Protein AF-A0A1V5RFF9-F1 (afdb_monomer_lite)

Structure (mmCIF, N/CA/C/O backbone):
data_AF-A0A1V5RFF9-F1
#
_entry.id   AF-A0A1V5RFF9-F1
#
loop_
_atom_site.group_PDB
_atom_site.id
_atom_site.type_symbol
_atom_site.label_atom_id
_atom_site.label_alt_id
_atom_site.label_comp_id
_atom_site.label_asym_id
_atom_site.label_entity_id
_atom_site.label_seq_id
_atom_site.pdbx_PDB_ins_code
_atom_site.Cartn_x
_atom_site.Cartn_y
_atom_site.Cartn_z
_atom_site.occupancy
_atom_site.B_iso_or_equiv
_atom_site.auth_seq_id
_atom_site.auth_comp_id
_atom_site.auth_asym_id
_atom_site.auth_atom_id
_atom_site.pdbx_PDB_model_num
ATOM 1 N N . MET A 1 1 ? -23.493 -2.363 14.558 1.00 45.66 1 MET A N 1
ATOM 2 C CA . MET A 1 1 ? -23.494 -1.284 13.547 1.00 45.66 1 MET A CA 1
ATOM 3 C C . MET A 1 1 ? -24.123 -1.864 12.299 1.00 45.66 1 MET A C 1
ATOM 5 O O . MET A 1 1 ? -23.677 -2.923 11.889 1.00 45.66 1 MET A O 1
ATOM 9 N N . THR A 1 2 ? -25.201 -1.272 11.787 1.00 53.03 2 THR A N 1
ATOM 10 C CA . THR A 1 2 ? -25.930 -1.794 10.614 1.00 53.03 2 THR A CA 1
ATOM 11 C C . THR A 1 2 ? -25.473 -1.183 9.292 1.00 53.03 2 THR A C 1
ATOM 13 O O . THR A 1 2 ? -25.778 -1.752 8.255 1.00 53.03 2 THR A O 1
ATOM 16 N N . ASP A 1 3 ? -24.698 -0.094 9.320 1.00 73.00 3 ASP A N 1
ATOM 17 C CA . ASP A 1 3 ? -24.222 0.585 8.114 1.00 73.00 3 ASP A CA 1
ATOM 18 C C . ASP A 1 3 ? -22.691 0.685 8.110 1.00 73.00 3 ASP A C 1
ATOM 20 O O . ASP A 1 3 ? -22.076 1.064 9.110 1.00 73.00 3 ASP A O 1
ATOM 24 N N . LEU A 1 4 ? -22.083 0.303 6.983 1.00 81.69 4 LEU A N 1
ATOM 25 C CA . LEU A 1 4 ? -20.649 0.439 6.720 1.00 81.69 4 LEU A CA 1
ATOM 26 C C . LEU A 1 4 ? -20.295 1.917 6.484 1.00 81.69 4 LEU A C 1
ATOM 28 O O . LEU A 1 4 ? -21.095 2.619 5.857 1.00 81.69 4 LEU A O 1
ATOM 32 N N . PRO A 1 5 ? -19.116 2.389 6.932 1.00 89.06 5 PRO A N 1
ATOM 33 C CA . PRO A 1 5 ? -18.715 3.772 6.717 1.00 89.06 5 PRO A CA 1
ATOM 34 C C . PRO A 1 5 ? -18.520 4.040 5.223 1.00 89.06 5 PRO A C 1
ATOM 36 O O . PRO A 1 5 ? -17.866 3.270 4.517 1.00 89.06 5 PRO A O 1
ATOM 39 N N . LYS A 1 6 ? -19.102 5.137 4.743 1.00 87.38 6 LYS A N 1
ATOM 40 C CA . LYS A 1 6 ? -19.086 5.566 3.336 1.00 87.38 6 LYS A CA 1
ATOM 41 C C . LYS A 1 6 ? -18.137 6.729 3.097 1.00 87.38 6 LYS A C 1
ATOM 43 O O . LYS A 1 6 ? -17.741 6.965 1.960 1.00 87.38 6 LYS A O 1
ATOM 48 N N . THR A 1 7 ? -17.773 7.445 4.156 1.00 91.81 7 THR A N 1
ATOM 49 C CA . THR A 1 7 ? -16.873 8.600 4.111 1.00 91.81 7 THR A CA 1
ATOM 50 C C . THR A 1 7 ? -15.684 8.398 5.047 1.00 91.81 7 THR A C 1
ATOM 52 O O . THR A 1 7 ? -15.750 7.618 6.001 1.00 91.81 7 THR A O 1
ATOM 55 N N . TRP A 1 8 ? -14.574 9.094 4.787 1.00 94.00 8 TRP A N 1
ATOM 56 C CA . TRP A 1 8 ? -13.401 9.031 5.661 1.00 94.00 8 TRP A CA 1
ATOM 57 C C . TRP A 1 8 ? -13.709 9.438 7.115 1.00 94.00 8 TRP A C 1
ATOM 59 O O . TRP A 1 8 ? -13.317 8.695 8.017 1.00 94.00 8 TRP A O 1
ATOM 69 N N . PRO A 1 9 ? -14.478 10.516 7.387 1.00 95.12 9 PRO A N 1
ATOM 70 C CA . PRO A 1 9 ? -14.886 10.848 8.752 1.00 95.12 9 PRO A CA 1
ATOM 71 C C . PRO A 1 9 ? -15.695 9.742 9.438 1.00 95.12 9 PRO A C 1
ATOM 73 O O . PRO A 1 9 ? -15.417 9.421 10.590 1.00 95.12 9 PRO A O 1
ATOM 76 N N . GLU A 1 10 ? -16.645 9.112 8.736 1.00 94.00 10 GLU A N 1
ATOM 77 C CA . GLU A 1 10 ? -17.414 7.983 9.283 1.00 94.00 10 GLU A CA 1
ATOM 78 C C . GLU A 1 10 ? -16.512 6.788 9.609 1.00 94.00 10 GLU A C 1
ATOM 80 O O . GLU A 1 10 ? -16.709 6.116 10.623 1.00 94.00 10 GLU A O 1
ATOM 85 N N . PHE A 1 11 ? -15.508 6.525 8.769 1.00 94.12 11 PHE A N 1
ATOM 86 C CA . PHE A 1 11 ? -14.539 5.460 9.006 1.00 94.12 11 PHE A CA 1
ATOM 87 C C . PHE A 1 11 ? -13.701 5.738 10.258 1.00 94.12 11 PHE A C 1
ATOM 89 O O . PHE A 1 11 ? -13.628 4.886 11.144 1.00 94.12 11 PHE A O 1
ATOM 96 N N . VAL A 1 12 ? -13.133 6.939 10.387 1.00 96.44 12 VAL A N 1
ATOM 97 C CA . VAL A 1 12 ? -12.356 7.332 11.576 1.00 96.44 12 VAL A CA 1
ATOM 98 C C . VAL A 1 12 ? -13.230 7.324 12.836 1.00 96.44 12 VAL A C 1
ATOM 100 O O . VAL A 1 12 ? -12.800 6.833 13.880 1.00 96.44 12 VAL A O 1
ATOM 103 N N . GLU A 1 13 ? -14.482 7.783 12.751 1.00 96.25 13 GLU A N 1
ATOM 104 C CA . GLU A 1 13 ? -15.436 7.726 13.863 1.00 96.25 13 GLU A CA 1
ATOM 105 C C . GLU A 1 13 ? -15.749 6.279 14.275 1.00 96.25 13 GLU A C 1
ATOM 107 O O . GLU A 1 13 ? -15.812 5.972 15.470 1.00 96.25 13 GLU A O 1
ATOM 112 N N . ALA A 1 14 ? -15.911 5.365 13.314 1.00 95.06 14 ALA A N 1
ATOM 113 C CA . ALA A 1 14 ? -16.101 3.946 13.596 1.00 95.06 14 ALA A CA 1
ATOM 114 C C . ALA A 1 14 ? -14.890 3.358 14.337 1.00 95.06 14 ALA A C 1
ATOM 116 O O . ALA A 1 14 ? -15.071 2.691 15.359 1.00 95.06 14 ALA A O 1
ATOM 117 N N . LEU A 1 15 ? -13.663 3.660 13.894 1.00 96.31 15 LEU A N 1
ATOM 118 C CA . LEU A 1 15 ? -12.435 3.237 14.580 1.00 96.31 15 LEU A CA 1
ATOM 119 C C . LEU A 1 15 ? -12.361 3.785 16.011 1.00 96.31 15 LEU A C 1
ATOM 121 O O . LEU A 1 15 ? -12.039 3.043 16.942 1.00 96.31 15 LEU A O 1
ATOM 125 N N . ALA A 1 16 ? -12.715 5.056 16.207 1.00 97.56 16 ALA A N 1
ATOM 126 C CA . ALA A 1 16 ? -12.753 5.684 17.523 1.00 97.56 16 ALA A CA 1
ATOM 127 C C . ALA A 1 16 ? -13.779 5.025 18.454 1.00 97.56 16 ALA A C 1
ATOM 129 O O . ALA A 1 16 ? -13.460 4.749 19.612 1.00 97.56 16 ALA A O 1
ATOM 130 N N . LYS A 1 17 ? -14.982 4.707 17.959 1.00 96.00 17 LYS A N 1
ATOM 131 C CA . LYS A 1 17 ? -16.014 3.984 18.725 1.00 96.00 17 LYS A CA 1
ATOM 132 C C . LYS A 1 17 ? -15.551 2.587 19.129 1.00 96.00 17 LYS A C 1
ATOM 134 O O . LYS A 1 17 ? -15.754 2.194 20.275 1.00 96.00 17 LYS A O 1
ATOM 139 N N . ILE A 1 18 ? -14.909 1.855 18.218 1.00 95.12 18 ILE A N 1
ATOM 140 C CA . ILE A 1 18 ? -14.367 0.514 18.489 1.00 95.12 18 ILE A CA 1
ATOM 141 C C . ILE A 1 18 ? -13.288 0.587 19.574 1.00 95.12 18 ILE A C 1
ATOM 143 O O . ILE A 1 18 ? -13.351 -0.154 20.556 1.00 95.12 18 ILE A O 1
ATOM 147 N N . LYS A 1 19 ? -12.361 1.545 19.455 1.00 96.38 19 LYS A N 1
ATOM 148 C CA . LYS A 1 19 ? -11.313 1.781 20.455 1.00 96.38 19 LYS A CA 1
ATOM 149 C C . LYS A 1 19 ? -11.894 2.155 21.818 1.00 96.38 19 LYS A C 1
ATOM 151 O O . LYS A 1 19 ? -11.474 1.612 22.835 1.00 96.38 19 LYS A O 1
ATOM 156 N N . ALA A 1 20 ? -12.872 3.062 21.854 1.00 96.75 20 ALA A N 1
ATOM 157 C CA . ALA A 1 20 ? -13.530 3.496 23.088 1.00 96.75 20 ALA A CA 1
ATOM 158 C C . ALA A 1 20 ? -14.296 2.358 23.785 1.00 96.75 20 ALA A C 1
ATOM 160 O O . ALA A 1 20 ? -14.440 2.374 25.006 1.00 96.75 20 ALA A O 1
ATOM 161 N N . ALA A 1 21 ? -14.751 1.361 23.025 1.00 95.62 21 ALA A N 1
ATOM 162 C CA . ALA A 1 21 ? -15.366 0.146 23.548 1.00 95.62 21 ALA A CA 1
ATOM 163 C C . ALA A 1 21 ? -14.347 -0.900 24.053 1.00 95.62 21 ALA A C 1
ATOM 165 O O . ALA A 1 21 ? -14.762 -1.946 24.547 1.00 95.62 21 ALA A O 1
ATOM 166 N N . GLY A 1 22 ? -13.039 -0.628 23.965 1.00 93.00 22 GLY A N 1
ATOM 167 C CA . GLY A 1 22 ? -11.975 -1.510 24.457 1.00 93.00 22 GLY A CA 1
ATOM 168 C C . GLY A 1 22 ? -11.516 -2.584 23.468 1.00 93.00 22 GLY A C 1
ATOM 169 O O . GLY A 1 22 ? -10.785 -3.487 23.863 1.00 93.00 22 GLY A O 1
ATOM 170 N N . PHE A 1 23 ? -11.923 -2.495 22.200 1.00 94.12 23 PHE A N 1
ATOM 171 C CA . PHE A 1 23 ? -11.498 -3.413 21.139 1.00 94.12 23 PHE A CA 1
ATOM 172 C C . PHE A 1 23 ? -10.369 -2.812 20.301 1.00 94.12 23 PHE A C 1
ATOM 174 O O . PHE A 1 23 ? -10.208 -1.589 20.244 1.00 94.12 23 PHE A O 1
ATOM 181 N N . GLN A 1 24 ? -9.612 -3.659 19.598 1.00 95.81 24 GLN A N 1
ATOM 182 C CA . GLN A 1 24 ? -8.574 -3.196 18.681 1.00 95.81 24 GLN A CA 1
ATOM 183 C C . GLN A 1 24 ? -9.192 -2.855 17.312 1.00 95.81 24 GLN A C 1
ATOM 185 O O . GLN A 1 24 ? -9.788 -3.724 16.672 1.00 95.81 24 GLN A O 1
ATOM 190 N N . PRO A 1 25 ? -9.102 -1.600 16.834 1.00 96.31 25 PRO A N 1
ATOM 191 C CA . PRO A 1 25 ? -9.835 -1.207 15.633 1.00 96.31 25 PRO A CA 1
ATOM 192 C C . PRO A 1 25 ? -9.281 -1.806 14.345 1.00 96.31 25 PRO A C 1
ATOM 194 O O . PRO A 1 25 ? -10.042 -2.378 13.568 1.00 96.31 25 PRO A O 1
ATOM 197 N N . LEU A 1 26 ? -7.977 -1.660 14.105 1.00 95.50 26 LEU A N 1
ATOM 198 C CA . LEU A 1 26 ? -7.380 -1.921 12.800 1.00 95.50 26 LEU A CA 1
ATOM 199 C C . LEU A 1 26 ? -6.128 -2.788 12.917 1.00 95.50 26 LEU A C 1
ATOM 201 O O . LEU A 1 26 ? -5.120 -2.388 13.502 1.00 95.50 26 LEU A O 1
ATOM 205 N N . TYR A 1 27 ? -6.160 -3.958 12.292 1.00 95.50 27 TYR A N 1
ATOM 206 C CA . TYR A 1 27 ? -4.971 -4.775 12.112 1.00 95.50 27 TYR A CA 1
ATOM 207 C C . TYR A 1 27 ? -4.027 -4.129 11.100 1.00 95.50 27 TYR A C 1
ATOM 209 O O . TYR A 1 27 ? -4.398 -3.890 9.948 1.00 95.50 27 TYR A O 1
ATOM 217 N N . MET A 1 28 ? -2.809 -3.834 11.547 1.00 96.19 28 MET A N 1
ATOM 218 C CA . MET A 1 28 ? -1.828 -3.082 10.769 1.00 96.19 28 MET A CA 1
ATOM 219 C C . MET A 1 28 ? -0.394 -3.491 11.135 1.00 96.19 28 MET A C 1
ATOM 221 O O . MET A 1 28 ? 0.305 -2.741 11.813 1.00 96.19 28 MET A O 1
ATOM 225 N N . PRO A 1 29 ? 0.044 -4.708 10.776 1.00 94.94 29 PRO A N 1
ATOM 226 C CA . PRO A 1 29 ? 1.385 -5.189 11.086 1.00 94.94 29 PRO A CA 1
ATOM 227 C C . PRO A 1 29 ? 2.408 -4.374 10.304 1.00 94.94 29 PRO A C 1
ATOM 229 O O . PRO A 1 29 ? 2.368 -4.322 9.078 1.00 94.94 29 PRO A O 1
ATOM 232 N N . THR A 1 30 ? 3.342 -3.743 11.009 1.00 95.38 30 THR A N 1
ATOM 233 C CA . THR A 1 30 ? 4.445 -3.016 10.362 1.00 95.38 30 THR A CA 1
ATOM 234 C C . THR A 1 30 ? 5.701 -3.870 10.253 1.00 95.38 30 THR A C 1
ATOM 236 O O . THR A 1 30 ? 6.589 -3.527 9.485 1.00 95.38 30 THR A O 1
ATOM 239 N N . ALA A 1 31 ? 5.781 -5.001 10.957 1.00 93.06 31 ALA A N 1
ATOM 240 C CA . ALA A 1 31 ? 6.937 -5.892 10.973 1.00 93.06 31 ALA A CA 1
ATOM 241 C C . ALA A 1 31 ? 6.556 -7.345 10.643 1.00 93.06 31 ALA A C 1
ATOM 243 O O . ALA A 1 31 ? 5.390 -7.734 10.655 1.00 93.06 31 ALA A O 1
ATOM 244 N N . GLY A 1 32 ? 7.568 -8.164 10.346 1.00 90.75 32 GLY A N 1
ATOM 245 C CA . GLY A 1 32 ? 7.383 -9.574 10.006 1.00 90.75 32 GLY A CA 1
ATOM 246 C C . GLY A 1 32 ? 6.883 -9.808 8.578 1.00 90.75 32 GLY A C 1
ATOM 247 O O . GLY A 1 32 ? 6.923 -8.926 7.717 1.00 90.75 32 GLY A O 1
ATOM 248 N N . ASN A 1 33 ? 6.433 -11.035 8.326 1.00 88.06 33 ASN A N 1
ATOM 249 C CA . ASN A 1 33 ? 5.975 -11.503 7.015 1.00 88.06 33 ASN A CA 1
ATOM 250 C C . ASN A 1 33 ? 4.674 -10.841 6.542 1.00 88.06 33 ASN A C 1
ATOM 252 O O . ASN A 1 33 ? 4.414 -10.865 5.346 1.00 88.06 33 ASN A O 1
ATOM 256 N N . GLU A 1 34 ? 3.885 -10.248 7.441 1.00 88.94 34 GLU A N 1
ATOM 257 C CA . GLU A 1 34 ? 2.646 -9.539 7.093 1.00 88.94 34 GLU A CA 1
ATOM 258 C C . GLU A 1 34 ? 2.826 -8.024 6.907 1.00 88.94 34 GLU A C 1
ATOM 260 O O . GLU A 1 34 ? 1.865 -7.331 6.586 1.00 88.94 34 GLU A O 1
ATOM 265 N N . SER A 1 35 ? 4.051 -7.500 7.034 1.00 91.06 35 SER A N 1
ATOM 266 C CA . SER A 1 35 ? 4.345 -6.062 6.877 1.00 91.06 35 SER A CA 1
ATOM 267 C C . SER A 1 35 ? 3.921 -5.466 5.527 1.00 91.06 35 SER A C 1
ATOM 269 O O . SER A 1 35 ? 3.694 -4.261 5.423 1.00 91.06 35 SER A O 1
ATOM 271 N N . TYR A 1 36 ? 3.730 -6.301 4.499 1.00 85.69 36 TYR A N 1
ATOM 272 C CA . TYR A 1 36 ? 3.165 -5.881 3.216 1.00 85.69 36 TYR A CA 1
ATOM 273 C C . TYR A 1 36 ? 1.777 -5.239 3.360 1.00 85.69 36 TYR A C 1
ATOM 275 O O . TYR A 1 36 ? 1.434 -4.377 2.557 1.00 85.69 36 TYR A O 1
ATOM 283 N N . VAL A 1 37 ? 0.989 -5.612 4.378 1.00 89.44 37 VAL A N 1
ATOM 284 C CA . VAL A 1 37 ? -0.331 -5.019 4.644 1.00 89.44 37 VAL A CA 1
ATOM 285 C C . VAL A 1 37 ? -0.196 -3.524 4.916 1.00 89.44 37 VAL A C 1
ATOM 287 O O . VAL A 1 37 ? -0.936 -2.719 4.355 1.00 89.44 37 VAL A O 1
ATOM 290 N N . PHE A 1 38 ? 0.785 -3.151 5.736 1.00 92.56 38 PHE A N 1
ATOM 291 C CA . PHE A 1 38 ? 1.084 -1.754 6.007 1.00 92.56 38 PHE A CA 1
ATOM 292 C C . PHE A 1 38 ? 1.596 -1.030 4.759 1.00 92.56 38 PHE A C 1
ATOM 294 O O . PHE A 1 38 ? 1.156 0.083 4.486 1.00 92.56 38 PHE A O 1
ATOM 301 N N . ALA A 1 39 ? 2.441 -1.683 3.955 1.00 88.75 39 ALA A N 1
ATOM 302 C CA . ALA A 1 39 ? 2.917 -1.126 2.686 1.00 88.75 39 ALA A CA 1
ATOM 303 C C . ALA A 1 39 ? 1.757 -0.788 1.731 1.00 88.75 39 ALA A C 1
ATOM 305 O O . ALA A 1 39 ? 1.718 0.299 1.153 1.00 88.75 39 ALA A O 1
ATOM 306 N N . TRP A 1 40 ? 0.785 -1.697 1.601 1.00 86.25 40 TRP A N 1
ATOM 307 C CA . TRP A 1 40 ? -0.411 -1.487 0.782 1.00 86.25 40 TRP A CA 1
ATOM 308 C C . TRP A 1 40 ? -1.235 -0.308 1.285 1.00 86.25 40 TRP A C 1
ATOM 310 O O . TRP A 1 40 ? -1.683 0.508 0.481 1.00 86.25 40 TRP A O 1
ATOM 320 N N . GLN A 1 41 ? -1.388 -0.189 2.606 1.00 89.00 41 GLN A N 1
ATOM 321 C CA . GLN A 1 41 ? -2.115 0.922 3.206 1.00 89.00 41 GLN A CA 1
ATOM 322 C C . GLN A 1 41 ? -1.451 2.265 2.917 1.00 89.00 41 GLN A C 1
ATOM 324 O O . GLN A 1 41 ? -2.122 3.208 2.492 1.00 89.00 41 GLN A O 1
ATOM 329 N N . THR A 1 42 ? -0.137 2.353 3.129 1.00 90.56 42 THR A N 1
ATOM 330 C CA . THR A 1 42 ? 0.613 3.576 2.836 1.00 90.56 42 THR A CA 1
ATOM 331 C C . THR A 1 42 ? 0.542 3.917 1.354 1.00 90.56 42 THR A C 1
ATOM 333 O O . THR A 1 42 ? 0.359 5.082 1.027 1.00 90.56 42 THR A O 1
ATOM 336 N N . GLY A 1 43 ? 0.567 2.914 0.470 1.00 87.31 43 GLY A N 1
ATOM 337 C CA . GLY A 1 43 ? 0.348 3.106 -0.961 1.00 87.31 43 GLY A CA 1
ATOM 338 C C . GLY A 1 43 ? -1.017 3.727 -1.256 1.00 87.31 43 GLY A C 1
ATOM 339 O O . GLY A 1 43 ? -1.087 4.773 -1.893 1.00 87.31 43 GLY A O 1
ATOM 340 N N . ILE A 1 44 ? -2.109 3.159 -0.733 1.00 86.81 44 ILE A N 1
ATOM 341 C CA . ILE A 1 44 ? -3.478 3.683 -0.926 1.00 86.81 44 ILE A CA 1
ATOM 342 C C . ILE A 1 44 ? -3.607 5.149 -0.491 1.00 86.81 44 ILE A C 1
ATOM 344 O O . ILE A 1 44 ? -4.309 5.930 -1.139 1.00 86.81 44 ILE A O 1
ATOM 348 N N . TRP A 1 45 ? -2.967 5.532 0.615 1.00 91.38 45 TRP A N 1
ATOM 349 C CA . TRP A 1 45 ? -2.942 6.928 1.049 1.00 91.38 45 TRP A CA 1
ATOM 350 C C . TRP A 1 45 ? -2.087 7.794 0.127 1.00 91.38 45 TRP A C 1
ATOM 352 O O . TRP A 1 45 ? -2.531 8.875 -0.259 1.00 91.38 45 TRP A O 1
ATOM 362 N N . SER A 1 46 ? -0.913 7.308 -0.276 1.00 90.56 46 SER A N 1
ATOM 363 C CA . SER A 1 46 ? -0.046 7.990 -1.233 1.00 90.56 46 SER A CA 1
ATOM 364 C C . SER A 1 46 ? -0.746 8.274 -2.564 1.00 90.56 46 SER A C 1
ATOM 366 O O . SER A 1 46 ? -0.642 9.383 -3.065 1.00 90.56 46 SER A O 1
ATOM 368 N N . ASP A 1 47 ? -1.526 7.339 -3.111 1.00 86.00 47 ASP A N 1
ATOM 369 C CA . ASP A 1 47 ? -2.283 7.530 -4.366 1.00 86.00 47 ASP A CA 1
ATOM 370 C C . ASP A 1 47 ? -3.185 8.772 -4.336 1.00 86.00 47 ASP A C 1
ATOM 372 O O . ASP A 1 47 ? -3.288 9.521 -5.305 1.00 86.00 47 ASP A O 1
ATOM 376 N N . GLN A 1 48 ? -3.817 9.007 -3.189 1.00 89.12 48 GLN A N 1
ATOM 377 C CA . GLN A 1 48 ? -4.771 10.097 -3.008 1.00 89.12 48 GLN A CA 1
ATOM 378 C C . GLN A 1 48 ? -4.082 11.411 -2.633 1.00 89.12 48 GLN A C 1
ATOM 380 O O . GLN A 1 48 ? -4.552 12.489 -3.001 1.00 89.12 48 GLN A O 1
ATOM 385 N N . LEU A 1 49 ? -2.981 11.331 -1.882 1.00 93.19 49 LEU A N 1
ATOM 386 C CA . LEU A 1 49 ? -2.248 12.496 -1.385 1.00 93.19 49 LEU A CA 1
ATOM 387 C C . LEU A 1 49 ? -1.226 13.030 -2.396 1.00 93.19 49 LEU A C 1
ATOM 389 O O . LEU A 1 49 ? -0.996 14.234 -2.421 1.00 93.19 49 LEU A O 1
ATOM 393 N N . LEU A 1 50 ? -0.676 12.174 -3.260 1.00 92.25 50 LEU A N 1
ATOM 394 C CA . LEU A 1 50 ? 0.311 12.519 -4.289 1.00 92.25 50 LEU A CA 1
ATOM 395 C C . LEU A 1 50 ? -0.290 12.587 -5.703 1.00 92.25 50 LEU A C 1
ATOM 397 O O . LEU A 1 50 ? 0.439 12.502 -6.688 1.00 92.25 50 LEU A O 1
ATOM 401 N N . ALA A 1 51 ? -1.607 12.766 -5.837 1.00 89.31 51 ALA A N 1
ATOM 402 C CA . ALA A 1 51 ? -2.270 12.831 -7.143 1.00 89.31 51 ALA A CA 1
ATOM 403 C C . ALA A 1 51 ? -1.683 13.919 -8.071 1.00 89.31 51 ALA A C 1
ATOM 405 O O . ALA A 1 51 ? -1.574 13.706 -9.278 1.00 89.31 51 ALA A O 1
ATOM 406 N N . ASP A 1 52 ? -1.270 15.063 -7.514 1.00 91.62 52 ASP A N 1
ATOM 407 C CA . ASP A 1 52 ? -0.633 16.140 -8.282 1.00 91.62 52 ASP A CA 1
ATOM 408 C C . ASP A 1 52 ? 0.793 15.777 -8.721 1.00 91.62 52 ASP A C 1
ATOM 410 O O . ASP A 1 52 ? 1.182 16.098 -9.843 1.00 91.62 52 ASP A O 1
ATOM 414 N N . VAL A 1 53 ? 1.543 15.046 -7.888 1.00 93.69 53 VAL A N 1
ATOM 415 C CA . VAL A 1 53 ? 2.867 14.522 -8.260 1.00 93.69 53 VAL A CA 1
ATOM 416 C C . VAL A 1 53 ? 2.722 13.515 -9.396 1.00 93.69 53 VAL A C 1
ATOM 418 O O . VAL A 1 53 ? 3.386 13.652 -10.419 1.00 93.69 53 VAL A O 1
ATOM 421 N N . VAL A 1 54 ? 1.794 12.560 -9.274 1.00 91.06 54 VAL A N 1
ATOM 422 C CA . VAL A 1 54 ? 1.497 11.588 -10.340 1.00 91.06 54 VAL A CA 1
ATOM 423 C C . VAL A 1 54 ? 1.163 12.312 -11.641 1.00 91.06 54 VAL A C 1
ATOM 425 O O . VAL A 1 54 ? 1.758 12.015 -12.666 1.00 91.06 54 VAL A O 1
ATOM 428 N N . LYS A 1 55 ? 0.290 13.322 -11.604 1.00 91.00 55 LYS A N 1
ATOM 429 C CA . LYS A 1 55 ? -0.077 14.108 -12.791 1.00 91.00 55 LYS A CA 1
ATOM 430 C C . LYS A 1 55 ? 1.115 14.812 -13.457 1.00 91.00 55 LYS A C 1
ATOM 432 O O . LYS A 1 55 ? 1.088 15.021 -14.667 1.00 91.00 55 LYS A O 1
ATOM 437 N N . THR A 1 56 ? 2.120 15.217 -12.686 1.00 93.31 56 THR A N 1
ATOM 438 C CA . THR A 1 56 ? 3.347 15.836 -13.210 1.00 93.31 56 THR A CA 1
ATOM 439 C C . THR A 1 56 ? 4.297 14.795 -13.811 1.00 93.31 56 THR A C 1
ATOM 441 O O . THR A 1 56 ? 4.928 15.059 -14.838 1.00 93.31 56 THR A O 1
ATOM 444 N N . CYS A 1 57 ? 4.384 13.623 -13.182 1.00 93.00 57 CYS A N 1
ATOM 445 C CA . CYS A 1 57 ? 5.312 12.544 -13.523 1.00 93.00 57 CYS A CA 1
ATOM 446 C C . CYS A 1 57 ? 4.847 11.628 -14.660 1.00 93.00 57 CYS A C 1
ATOM 448 O O . CYS A 1 57 ? 5.685 11.110 -15.391 1.00 93.00 57 CYS A O 1
ATOM 450 N N . ASP A 1 58 ? 3.542 11.413 -14.781 1.00 92.25 58 ASP A N 1
ATOM 451 C CA . ASP A 1 58 ? 2.918 10.478 -15.720 1.00 92.25 58 ASP A CA 1
ATOM 452 C C . ASP A 1 58 ? 3.056 10.959 -17.176 1.00 92.25 58 ASP A C 1
ATOM 454 O O . ASP A 1 58 ? 2.750 12.109 -17.515 1.00 92.25 58 ASP A O 1
ATOM 458 N N . GLY A 1 59 ? 3.541 10.075 -18.041 1.00 91.31 59 GLY A N 1
ATOM 459 C CA . GLY A 1 59 ? 3.864 10.317 -19.443 1.00 91.31 59 GLY A CA 1
ATOM 460 C C . GLY A 1 59 ? 5.203 11.014 -19.690 1.00 91.31 59 GLY A C 1
ATOM 461 O O . GLY A 1 59 ? 5.490 11.446 -20.816 1.00 91.31 59 GLY A O 1
ATOM 462 N N . GLN A 1 60 ? 6.030 11.180 -18.659 1.00 93.38 60 GLN A N 1
ATOM 463 C CA . GLN A 1 60 ? 7.366 11.747 -18.827 1.00 93.38 60 GLN A CA 1
ATOM 464 C C . GLN A 1 60 ? 8.292 10.735 -19.496 1.00 93.38 60 GLN A C 1
ATOM 466 O O . GLN A 1 60 ? 7.963 9.567 -19.668 1.00 93.38 60 GLN A O 1
ATOM 471 N N . VAL A 1 61 ? 9.458 11.200 -19.951 1.00 93.44 61 VAL A N 1
ATOM 472 C CA . VAL A 1 61 ? 10.489 10.366 -20.607 1.00 93.44 61 VAL A CA 1
ATOM 473 C C . VAL A 1 61 ? 9.998 9.504 -21.788 1.00 93.44 61 VAL A C 1
ATOM 475 O O . VAL A 1 61 ? 10.715 8.616 -22.242 1.00 93.44 61 VAL A O 1
ATOM 478 N N . GLY A 1 62 ? 8.841 9.843 -22.368 1.00 89.69 62 GLY A N 1
ATOM 479 C CA . GLY A 1 62 ? 8.253 9.153 -23.518 1.00 89.69 62 GLY A CA 1
ATOM 480 C C . GLY A 1 62 ? 7.347 7.971 -23.166 1.00 89.69 62 GLY A C 1
ATOM 481 O O . GLY A 1 62 ? 6.945 7.253 -24.083 1.00 89.69 62 GLY A O 1
ATOM 482 N N . GLU A 1 63 ? 7.026 7.778 -21.886 1.00 91.75 63 GLU A N 1
ATOM 483 C CA . GLU A 1 63 ? 6.053 6.789 -21.415 1.00 91.75 63 GLU A CA 1
ATOM 484 C C . GLU A 1 63 ? 4.602 7.232 -21.726 1.00 91.75 63 GLU A C 1
ATOM 486 O O . GLU A 1 63 ? 4.347 8.404 -22.036 1.00 91.75 63 GLU A O 1
ATOM 491 N N . PRO A 1 64 ? 3.630 6.303 -21.753 1.00 89.38 64 PRO A N 1
ATOM 492 C CA . PRO A 1 64 ? 2.222 6.644 -21.939 1.00 89.38 64 PRO A CA 1
ATOM 493 C C . PRO A 1 64 ? 1.632 7.333 -20.701 1.00 89.38 64 PRO A C 1
ATOM 495 O O . PRO A 1 64 ? 1.960 6.980 -19.583 1.00 89.38 64 PRO A O 1
ATOM 498 N N . VAL A 1 65 ? 0.684 8.254 -20.915 1.00 88.88 65 VAL A N 1
ATOM 499 C CA . VAL A 1 65 ? -0.135 8.828 -19.832 1.00 88.88 65 VAL A CA 1
ATOM 500 C C . VAL A 1 65 ? -1.250 7.839 -19.490 1.00 88.88 65 VAL A C 1
ATOM 502 O O . VAL A 1 65 ? -2.293 7.822 -20.159 1.00 88.88 65 VAL A O 1
ATOM 505 N N . ASP A 1 66 ? -1.031 6.983 -18.500 1.00 83.44 66 ASP A N 1
ATOM 506 C CA . ASP A 1 66 ? -1.997 5.960 -18.071 1.00 83.44 66 ASP A CA 1
ATOM 507 C C . ASP A 1 66 ? -2.291 5.975 -16.560 1.00 83.44 66 ASP A C 1
ATOM 509 O O . ASP A 1 66 ? -3.108 5.189 -16.061 1.00 83.44 66 ASP A O 1
ATOM 513 N N . GLY A 1 67 ? -1.699 6.937 -15.853 1.00 79.62 67 GLY A N 1
ATOM 514 C CA . GLY A 1 67 ? -1.809 7.144 -14.419 1.00 79.62 67 GLY A CA 1
ATOM 515 C C . GLY A 1 67 ? -0.822 6.324 -13.598 1.00 79.62 67 GLY A C 1
ATOM 516 O O . GLY A 1 67 ? -0.752 6.565 -12.391 1.00 79.62 67 GLY A O 1
ATOM 517 N N . LEU A 1 68 ? -0.097 5.367 -14.186 1.00 80.44 68 LEU A N 1
ATOM 518 C CA . LEU A 1 68 ? 0.876 4.510 -13.509 1.00 80.44 68 LEU A CA 1
ATOM 519 C C . LEU A 1 68 ? 2.274 5.100 -13.652 1.00 80.44 68 LEU A C 1
ATOM 521 O O . LEU A 1 68 ? 2.769 5.279 -14.753 1.00 80.44 68 LEU A O 1
ATOM 525 N N . ILE A 1 69 ? 2.957 5.313 -12.528 1.00 86.81 69 ILE A N 1
ATOM 526 C CA . ILE A 1 69 ? 4.349 5.762 -12.565 1.00 86.81 69 ILE A CA 1
ATOM 527 C C . ILE A 1 69 ? 5.274 4.554 -12.709 1.00 86.81 69 ILE A C 1
ATOM 529 O O . ILE A 1 69 ? 5.446 3.760 -11.777 1.00 86.81 69 ILE A O 1
ATOM 533 N N . SER A 1 70 ? 5.889 4.424 -13.880 1.00 89.25 70 SER A N 1
ATOM 534 C CA . SER A 1 70 ? 6.961 3.466 -14.140 1.00 89.25 70 SER A CA 1
ATOM 535 C C . SER A 1 70 ? 8.227 3.799 -13.337 1.00 89.25 70 SER A C 1
ATOM 537 O O . SER A 1 70 ? 8.417 4.909 -12.835 1.00 89.25 70 SER A O 1
ATOM 539 N N . GLN A 1 71 ? 9.159 2.844 -13.242 1.00 92.44 71 GLN A N 1
ATOM 540 C CA . GLN A 1 71 ? 10.437 3.097 -12.570 1.00 92.44 71 GLN A CA 1
ATOM 541 C C . GLN A 1 71 ? 11.226 4.238 -13.237 1.00 92.44 71 GLN A C 1
ATOM 543 O O . GLN A 1 71 ? 11.855 5.027 -12.535 1.00 92.44 71 GLN A O 1
ATOM 548 N N . ILE A 1 72 ? 11.191 4.357 -14.570 1.00 95.00 72 ILE A N 1
ATOM 549 C CA . ILE A 1 72 ? 11.923 5.412 -15.284 1.00 95.00 72 ILE A CA 1
ATOM 550 C C . ILE A 1 72 ? 11.309 6.799 -15.028 1.00 95.00 72 ILE A C 1
ATOM 552 O O . ILE A 1 72 ? 12.052 7.752 -14.788 1.00 95.00 72 ILE A O 1
ATOM 556 N N . GLU A 1 73 ? 9.979 6.913 -14.979 1.00 94.19 73 GLU A N 1
ATOM 557 C CA . GLU A 1 73 ? 9.282 8.160 -14.627 1.00 94.19 73 GLU A CA 1
ATOM 558 C C . GLU A 1 73 ? 9.515 8.549 -13.169 1.00 94.19 73 GLU A C 1
ATOM 560 O O . GLU A 1 73 ? 9.784 9.713 -12.880 1.00 94.19 73 GLU A O 1
ATOM 565 N N . ALA A 1 74 ? 9.497 7.582 -12.246 1.00 94.81 74 ALA A N 1
ATOM 566 C CA . ALA A 1 74 ? 9.833 7.813 -10.843 1.00 94.81 74 ALA A CA 1
ATOM 567 C C . ALA A 1 74 ? 11.252 8.381 -10.684 1.00 94.81 74 ALA A C 1
ATOM 569 O O . ALA A 1 74 ? 11.456 9.363 -9.970 1.00 94.81 74 ALA A O 1
ATOM 570 N N . VAL A 1 75 ? 12.233 7.793 -11.375 1.00 96.56 75 VAL A N 1
ATOM 571 C CA . VAL A 1 75 ? 13.632 8.253 -11.365 1.00 96.56 75 VAL A CA 1
ATOM 572 C C . VAL A 1 75 ? 13.744 9.644 -11.988 1.00 96.56 75 VAL A C 1
ATOM 574 O O . VAL A 1 75 ? 14.450 10.494 -11.442 1.00 96.56 75 VAL A O 1
ATOM 577 N N . TRP A 1 76 ? 13.040 9.907 -13.093 1.00 96.31 76 TRP A N 1
ATOM 578 C CA . TRP A 1 76 ? 12.967 11.244 -13.681 1.00 96.31 76 TRP A CA 1
ATOM 579 C C . TRP A 1 76 ? 12.415 12.253 -12.670 1.00 96.31 76 TRP A C 1
ATOM 581 O O . TRP A 1 76 ? 13.079 13.247 -12.383 1.00 96.31 76 TRP A O 1
ATOM 591 N N . CYS A 1 77 ? 11.275 11.965 -12.045 1.00 95.88 77 CYS A N 1
ATOM 592 C CA . CYS A 1 77 ? 10.638 12.872 -11.094 1.00 95.88 77 CYS A CA 1
ATOM 593 C C . CYS A 1 77 ? 11.491 13.171 -9.868 1.00 95.88 77 CYS A C 1
ATOM 595 O O . CYS A 1 77 ? 11.631 14.337 -9.497 1.00 95.88 77 CYS A O 1
ATOM 597 N N . LEU A 1 78 ? 12.124 12.152 -9.284 1.00 96.69 78 LEU A N 1
ATOM 598 C CA . LEU A 1 78 ? 13.051 12.336 -8.166 1.00 96.69 78 LEU A CA 1
ATOM 599 C C . LEU A 1 78 ? 14.254 13.198 -8.576 1.00 96.69 78 LEU A C 1
ATOM 601 O O . LEU A 1 78 ? 14.638 14.109 -7.845 1.00 96.69 78 LEU A O 1
ATOM 605 N N . LYS A 1 79 ? 14.822 12.988 -9.773 1.00 96.12 79 LYS A N 1
ATOM 606 C CA . LYS A 1 79 ? 15.934 13.815 -10.280 1.00 96.12 79 LYS A CA 1
ATOM 607 C C . LYS A 1 79 ? 15.538 15.262 -10.556 1.00 96.12 79 LYS A C 1
ATOM 609 O O . LYS A 1 79 ? 16.365 16.156 -10.377 1.00 96.12 79 LYS A O 1
ATOM 614 N N . LYS A 1 80 ? 14.314 15.496 -11.028 1.00 96.31 80 LYS A N 1
ATOM 615 C CA . LYS A 1 80 ? 13.787 16.843 -11.282 1.00 96.31 80 LYS A CA 1
ATOM 616 C C . LYS A 1 80 ? 13.325 17.550 -10.009 1.00 96.31 80 LYS A C 1
ATOM 618 O O . LYS A 1 80 ? 13.155 18.764 -10.045 1.00 96.31 80 LYS A O 1
ATOM 623 N N . GLY A 1 81 ? 13.174 16.819 -8.904 1.00 96.12 81 GLY A N 1
ATOM 624 C CA . GLY A 1 81 ? 12.604 17.331 -7.660 1.00 96.12 81 GLY A CA 1
ATOM 625 C C . GLY A 1 81 ? 11.082 17.486 -7.709 1.00 96.12 81 GLY A C 1
ATOM 626 O O . GLY A 1 81 ? 10.531 18.164 -6.853 1.00 96.12 81 GLY A O 1
ATOM 627 N N . GLU A 1 82 ? 10.420 16.874 -8.695 1.00 96.31 82 GLU A N 1
ATOM 628 C CA . GLU A 1 82 ? 8.952 16.852 -8.818 1.00 96.31 82 GLU A CA 1
ATOM 629 C C . GLU A 1 82 ? 8.322 15.820 -7.871 1.00 96.31 82 GLU A C 1
ATOM 631 O O . GLU A 1 82 ? 7.143 15.907 -7.549 1.00 96.31 82 GLU A O 1
ATOM 636 N N . TRP A 1 83 ? 9.120 14.848 -7.418 1.00 96.31 83 TRP A N 1
ATOM 637 C CA . TRP A 1 83 ? 8.800 13.972 -6.298 1.00 96.31 83 TRP A CA 1
ATOM 638 C C . TRP A 1 83 ? 9.935 14.044 -5.278 1.00 96.31 83 TRP A C 1
ATOM 640 O O . TRP A 1 83 ? 11.103 13.843 -5.615 1.00 96.31 83 TRP A O 1
ATOM 650 N N . SER A 1 84 ? 9.604 14.345 -4.029 1.00 96.94 84 SER A N 1
ATOM 651 C CA . SER A 1 84 ? 10.557 14.518 -2.937 1.00 96.94 84 SER A CA 1
ATOM 652 C C . SER A 1 84 ? 9.993 14.007 -1.611 1.00 96.94 84 SER A C 1
ATOM 654 O O . SER A 1 84 ? 8.823 13.639 -1.496 1.00 96.94 84 SER A O 1
ATOM 656 N N . ALA A 1 85 ? 10.823 14.009 -0.569 1.00 97.19 85 ALA A N 1
ATOM 657 C CA . ALA A 1 85 ? 10.366 13.688 0.777 1.00 97.19 85 ALA A CA 1
ATOM 658 C C . ALA A 1 85 ? 9.295 14.656 1.298 1.00 97.19 85 ALA A C 1
ATOM 660 O O . ALA A 1 85 ? 8.422 14.235 2.051 1.00 97.19 85 ALA A O 1
ATOM 661 N N . GLU A 1 86 ? 9.311 15.930 0.905 1.00 97.62 86 GLU A N 1
ATOM 662 C CA . GLU A 1 86 ? 8.290 16.875 1.373 1.00 97.62 86 GLU A CA 1
ATOM 663 C C . GLU A 1 86 ? 6.898 16.520 0.836 1.00 97.62 86 GLU A C 1
ATOM 665 O O . GLU A 1 86 ? 5.921 16.618 1.577 1.00 97.62 86 GLU A O 1
ATOM 670 N N . ASP A 1 87 ? 6.806 15.976 -0.379 1.00 97.00 87 ASP A N 1
ATOM 671 C CA . ASP A 1 87 ? 5.544 15.460 -0.930 1.00 97.00 87 ASP A CA 1
ATOM 672 C C . ASP A 1 87 ? 5.012 14.255 -0.134 1.00 97.00 87 ASP A C 1
ATOM 674 O O . ASP A 1 87 ? 3.810 13.994 -0.092 1.00 97.00 87 ASP A O 1
ATOM 678 N N . MET A 1 88 ? 5.902 13.534 0.557 1.00 97.12 88 MET A N 1
ATOM 679 C CA . MET A 1 88 ? 5.552 12.405 1.422 1.00 97.12 88 MET A CA 1
ATOM 680 C C . MET A 1 88 ? 5.128 12.825 2.833 1.00 97.12 88 MET A C 1
ATOM 682 O O . MET A 1 88 ? 4.537 12.010 3.548 1.00 97.12 88 MET A O 1
ATOM 686 N N . ARG A 1 89 ? 5.385 14.072 3.254 1.00 98.25 89 ARG A N 1
ATOM 687 C CA . ARG A 1 89 ? 5.004 14.596 4.578 1.00 98.25 89 ARG A CA 1
ATOM 688 C C . ARG A 1 89 ? 3.550 14.288 4.964 1.00 98.25 89 ARG A C 1
ATOM 690 O O . ARG A 1 89 ? 3.371 13.663 6.014 1.00 98.25 89 ARG A O 1
ATOM 697 N N . PRO A 1 90 ? 2.524 14.608 4.148 1.00 97.75 90 PRO A N 1
ATOM 698 C CA . PRO A 1 90 ? 1.135 14.311 4.506 1.00 97.75 90 PRO A CA 1
ATOM 699 C C . PRO A 1 90 ? 0.861 12.809 4.675 1.00 97.75 90 PRO A C 1
ATOM 701 O O . PRO A 1 90 ? 0.025 12.425 5.492 1.00 97.75 90 PRO A O 1
ATOM 704 N N . VAL A 1 91 ? 1.579 11.936 3.958 1.00 96.94 91 VAL A N 1
ATOM 705 C CA . VAL A 1 91 ? 1.446 10.478 4.117 1.00 96.94 91 VAL A CA 1
ATOM 706 C C . VAL A 1 91 ? 1.996 10.035 5.471 1.00 96.94 91 VAL A C 1
ATOM 708 O O . VAL A 1 91 ? 1.357 9.242 6.165 1.00 96.94 91 VAL A O 1
ATOM 711 N N . PHE A 1 92 ? 3.164 10.544 5.878 1.00 98.38 92 PHE A N 1
ATOM 712 C CA . PHE A 1 92 ? 3.733 10.269 7.201 1.00 98.38 92 PHE A CA 1
ATOM 713 C C . PHE A 1 92 ? 2.825 10.780 8.323 1.00 98.38 92 PHE A C 1
ATOM 715 O O . PHE A 1 92 ? 2.536 10.028 9.256 1.00 98.38 92 PHE A O 1
ATOM 722 N N . GLU A 1 93 ? 2.324 12.008 8.218 1.00 98.50 93 GLU A N 1
ATOM 723 C CA . GLU A 1 93 ? 1.423 12.603 9.211 1.00 98.50 93 GLU A CA 1
ATOM 724 C C . GLU A 1 93 ? 0.125 11.803 9.355 1.00 98.50 93 GLU A C 1
ATOM 726 O O . GLU A 1 93 ? -0.223 11.409 10.471 1.00 98.50 93 GLU A O 1
ATOM 731 N N . LEU A 1 94 ? -0.527 11.457 8.239 1.00 98.12 94 LEU A N 1
ATOM 732 C CA . LEU A 1 94 ? -1.723 10.613 8.244 1.00 98.12 94 LEU A CA 1
ATOM 733 C C . LEU A 1 94 ? -1.435 9.233 8.845 1.00 98.12 94 LEU A C 1
ATOM 735 O O . LEU A 1 94 ? -2.216 8.708 9.636 1.00 98.12 94 LEU A O 1
ATOM 739 N N . THR A 1 95 ? -0.283 8.649 8.520 1.00 97.94 95 THR A N 1
ATOM 740 C CA . THR A 1 95 ? 0.131 7.361 9.084 1.00 97.94 95 THR A CA 1
ATOM 741 C C . THR A 1 95 ? 0.305 7.449 10.602 1.00 97.94 95 THR A C 1
ATOM 743 O O . THR A 1 95 ? -0.129 6.548 11.324 1.00 97.94 95 THR A O 1
ATOM 746 N N . LYS A 1 96 ? 0.885 8.542 11.117 1.00 98.38 96 LYS A N 1
ATOM 747 C CA . LYS A 1 96 ? 1.012 8.773 12.563 1.00 98.38 96 LYS A CA 1
ATOM 748 C C . LYS A 1 96 ? -0.349 8.966 13.214 1.00 98.38 96 LYS A C 1
ATOM 750 O O . LYS A 1 96 ? -0.606 8.345 14.245 1.00 98.38 96 LYS A O 1
ATOM 755 N N . GLU A 1 97 ? -1.217 9.772 12.612 1.00 98.12 97 GLU A N 1
ATOM 756 C CA . GLU A 1 97 ? -2.585 9.987 13.082 1.00 98.12 97 GLU A CA 1
ATOM 757 C C . GLU A 1 97 ? -3.334 8.659 13.201 1.00 98.12 97 GLU A C 1
ATOM 759 O O . GLU A 1 97 ? -3.895 8.354 14.255 1.00 98.12 97 GLU A O 1
ATOM 764 N N . MET A 1 98 ? -3.280 7.828 12.161 1.00 98.12 98 MET A N 1
ATOM 765 C CA . MET A 1 98 ? -3.979 6.546 12.117 1.00 98.12 98 MET A CA 1
ATOM 766 C C . MET A 1 98 ? -3.364 5.492 13.037 1.00 98.12 98 MET A C 1
ATOM 768 O O . MET A 1 98 ? -4.076 4.588 13.479 1.00 98.12 98 MET A O 1
ATOM 772 N N . SER A 1 99 ? -2.083 5.622 13.396 1.00 97.94 99 SER A N 1
ATOM 773 C CA . SER A 1 99 ? -1.396 4.641 14.244 1.00 97.94 99 SER A CA 1
ATOM 774 C C . SER A 1 99 ? -2.002 4.489 15.638 1.00 97.94 99 SER A C 1
ATOM 776 O O . SER A 1 99 ? -1.852 3.445 16.270 1.00 97.94 99 SER A O 1
ATOM 778 N N . GLN A 1 100 ? -2.768 5.478 16.105 1.00 97.44 100 GLN A N 1
ATOM 779 C CA . GLN A 1 100 ? -3.523 5.364 17.352 1.00 97.44 100 GLN A CA 1
ATOM 780 C C . GLN A 1 100 ? -4.648 4.313 17.297 1.00 97.44 100 GLN A C 1
ATOM 782 O O . GLN A 1 100 ? -5.169 3.945 18.351 1.00 97.44 100 GLN A O 1
ATOM 787 N N . TYR A 1 101 ? -5.060 3.877 16.105 1.00 98.00 101 TYR A N 1
ATOM 788 C CA . TYR A 1 101 ? -6.092 2.859 15.886 1.00 98.00 101 TYR A CA 1
ATOM 789 C C . TYR A 1 101 ? -5.512 1.502 15.483 1.00 98.00 101 TYR A C 1
ATOM 791 O O . TYR A 1 101 ? -6.272 0.548 15.308 1.00 98.00 101 TYR A O 1
ATOM 799 N N . PHE A 1 102 ? -4.191 1.407 15.318 1.00 97.44 102 PHE A N 1
ATOM 800 C CA . PHE A 1 102 ? -3.541 0.144 14.996 1.00 97.44 102 PHE A CA 1
ATOM 801 C C . PHE A 1 102 ? -3.607 -0.807 16.193 1.00 97.44 102 PHE A C 1
ATOM 803 O O . PHE A 1 102 ? -3.649 -0.380 17.348 1.00 97.44 102 PHE A O 1
ATOM 810 N N . HIS A 1 103 ? -3.623 -2.102 15.889 1.00 95.38 103 HIS A N 1
ATOM 811 C CA . HIS A 1 103 ? -3.565 -3.176 16.874 1.00 95.38 103 HIS A CA 1
ATOM 812 C C . HIS A 1 103 ? -2.360 -3.023 17.818 1.00 95.38 103 HIS A C 1
ATOM 814 O O . HIS A 1 103 ? -1.325 -2.449 17.462 1.00 95.38 103 HIS A O 1
ATOM 820 N N . GLU A 1 104 ? -2.494 -3.519 19.045 1.00 94.38 104 GLU A N 1
ATOM 821 C CA . GLU A 1 104 ? -1.415 -3.452 20.028 1.00 94.38 104 GLU A CA 1
ATOM 822 C C . GLU A 1 104 ? -0.191 -4.235 19.536 1.00 94.38 104 GLU A C 1
ATOM 824 O O . GLU A 1 104 ? -0.314 -5.302 18.942 1.00 94.38 104 GLU A O 1
ATOM 829 N N . GLY A 1 105 ? 1.008 -3.696 19.771 1.00 94.31 105 GLY A N 1
ATOM 830 C CA . GLY A 1 105 ? 2.244 -4.368 19.373 1.00 94.31 105 GLY A CA 1
ATOM 831 C C . GLY A 1 105 ? 2.545 -4.320 17.874 1.00 94.31 105 GLY A C 1
ATOM 832 O O . GLY A 1 105 ? 3.454 -5.019 17.442 1.00 94.31 105 GLY A O 1
ATOM 833 N N . TYR A 1 106 ? 1.875 -3.465 17.090 1.00 96.19 106 TYR A N 1
ATOM 834 C CA . TYR A 1 106 ? 2.033 -3.387 15.629 1.00 96.19 106 TYR A CA 1
ATOM 835 C C . TYR A 1 106 ? 3.464 -3.181 15.097 1.00 96.19 106 TYR A C 1
ATOM 837 O O . TYR A 1 106 ? 3.711 -3.401 13.908 1.00 96.19 106 TYR A O 1
ATOM 845 N N . LEU A 1 107 ? 4.396 -2.733 15.947 1.00 96.56 107 LEU A N 1
ATOM 846 C CA . LEU A 1 107 ? 5.827 -2.572 15.648 1.00 96.56 107 LEU A CA 1
ATOM 847 C C . LEU A 1 107 ? 6.626 -3.883 15.743 1.00 96.56 107 LEU A C 1
ATOM 849 O O . LEU A 1 107 ? 7.777 -3.935 15.314 1.00 96.56 107 LEU A O 1
ATOM 853 N N . ALA A 1 108 ? 6.042 -4.937 16.306 1.00 94.81 108 ALA A N 1
ATOM 854 C CA . ALA A 1 108 ? 6.627 -6.265 16.394 1.00 94.81 108 ALA A CA 1
ATOM 855 C C . ALA A 1 108 ? 6.016 -7.198 15.334 1.00 94.81 108 ALA A C 1
ATOM 857 O O . ALA A 1 108 ? 4.916 -6.939 14.838 1.00 94.81 108 ALA A O 1
ATOM 858 N N . PRO A 1 109 ? 6.713 -8.285 14.954 1.00 92.56 109 PRO A N 1
ATOM 859 C CA . PRO A 1 109 ? 6.101 -9.342 14.160 1.00 92.56 109 PRO A CA 1
ATOM 860 C C . PRO A 1 109 ? 4.819 -9.853 14.840 1.00 92.56 109 PRO A C 1
ATOM 862 O O . PRO A 1 109 ? 4.839 -10.048 16.060 1.00 92.56 109 PRO A O 1
ATOM 865 N N . PRO A 1 110 ? 3.730 -10.081 14.083 1.00 87.81 110 PRO A N 1
ATOM 866 C CA . PRO A 1 110 ? 2.474 -10.532 14.666 1.00 87.81 110 PRO A CA 1
ATOM 867 C C . PRO A 1 110 ? 2.638 -11.906 15.337 1.00 87.81 110 PRO A C 1
ATOM 869 O O . PRO A 1 110 ? 3.454 -12.724 14.886 1.00 87.81 110 PRO A O 1
ATOM 872 N N . PRO A 1 111 ? 1.886 -12.183 16.417 1.00 85.75 111 PRO A N 1
ATOM 873 C CA . PRO A 1 111 ? 1.877 -13.501 17.036 1.00 85.75 111 PRO A CA 1
ATOM 874 C C . PRO A 1 111 ? 1.301 -14.558 16.073 1.00 85.75 111 PRO A C 1
ATOM 876 O O . PRO A 1 111 ? 0.616 -14.215 15.110 1.00 85.75 111 PRO A O 1
ATOM 879 N N . PRO A 1 112 ? 1.548 -15.860 16.313 1.00 87.31 112 PRO A N 1
ATOM 880 C CA . PRO A 1 112 ? 0.934 -16.918 15.519 1.00 87.31 112 PRO A CA 1
ATOM 881 C C . PRO A 1 112 ? -0.598 -16.875 15.585 1.00 87.31 112 PRO A C 1
ATOM 883 O O . PRO A 1 112 ? -1.172 -16.827 16.672 1.00 87.31 112 PRO A O 1
ATOM 886 N N . GLY A 1 113 ? -1.244 -16.987 14.425 1.00 87.06 113 GLY A N 1
ATOM 887 C CA . GLY A 1 113 ? -2.700 -16.935 14.288 1.00 87.06 113 GLY A CA 1
ATOM 888 C C . GLY A 1 113 ? -3.155 -15.734 13.464 1.00 87.06 113 GLY A C 1
ATOM 889 O O . GLY A 1 113 ? -2.341 -14.946 12.995 1.00 87.06 113 GLY A O 1
ATOM 890 N N . ASP A 1 114 ? -4.464 -15.630 13.258 1.00 88.62 114 ASP A N 1
ATOM 891 C CA . ASP A 1 114 ? -5.092 -14.494 12.587 1.00 88.62 114 ASP A CA 1
ATOM 892 C C . ASP A 1 114 ? -5.946 -13.732 13.613 1.00 88.62 114 ASP A C 1
ATOM 894 O O . ASP A 1 114 ? -7.010 -14.234 13.998 1.00 88.62 114 ASP A O 1
ATOM 898 N N . PRO A 1 115 ? -5.517 -12.532 14.054 1.00 90.62 115 PRO A N 1
ATOM 899 C CA . PRO A 1 115 ? -6.248 -11.749 15.050 1.00 90.62 115 PRO A CA 1
ATOM 900 C C . PRO A 1 115 ? -7.684 -11.433 14.628 1.00 90.62 115 PRO A C 1
ATOM 902 O O . PRO A 1 115 ? -8.560 -11.266 15.476 1.00 90.62 115 PRO A O 1
ATOM 905 N N . PHE A 1 116 ? -7.958 -11.355 13.320 1.00 92.25 116 PHE A N 1
ATOM 906 C CA . PHE A 1 116 ? -9.315 -11.131 12.832 1.00 92.25 116 PHE A CA 1
ATOM 907 C C . PHE A 1 116 ? -10.176 -12.371 13.055 1.00 92.25 116 PHE A C 1
ATOM 909 O O . PHE A 1 116 ? -11.245 -12.266 13.644 1.00 92.25 116 PHE A O 1
ATOM 916 N N . VAL A 1 117 ? -9.689 -13.557 12.676 1.00 92.00 117 VAL A N 1
ATOM 917 C CA . VAL A 1 117 ? -10.383 -14.838 12.925 1.00 92.00 117 VAL A CA 1
ATOM 918 C C . VAL A 1 117 ? -10.652 -15.046 14.418 1.00 92.00 117 VAL A C 1
ATOM 920 O O . VAL A 1 117 ? -11.713 -15.542 14.790 1.00 92.00 117 VAL A O 1
ATOM 923 N N . GLN A 1 118 ? -9.716 -14.631 15.271 1.00 91.38 118 GLN A N 1
ATOM 924 C CA . GLN A 1 118 ? -9.825 -14.714 16.731 1.00 91.38 118 GLN A CA 1
ATOM 925 C C . GLN A 1 118 ? -10.778 -13.667 17.339 1.00 91.38 118 GLN A C 1
ATOM 927 O O . GLN A 1 118 ? -11.082 -13.740 18.528 1.00 91.38 118 GLN A O 1
ATOM 932 N N . GLY A 1 119 ? -11.275 -12.712 16.544 1.00 90.94 119 GLY A N 1
ATOM 933 C CA . GLY A 1 119 ? -12.154 -11.636 17.007 1.00 90.94 119 GLY A CA 1
ATOM 934 C C . GLY A 1 119 ? -11.441 -10.556 17.828 1.00 90.94 119 GLY A C 1
ATOM 935 O O . GLY A 1 119 ? -12.098 -9.804 18.546 1.00 90.94 119 GLY A O 1
ATOM 936 N N . GLU A 1 120 ? -10.112 -10.471 17.744 1.00 91.62 120 GLU A N 1
ATOM 937 C CA . GLU A 1 120 ? -9.294 -9.513 18.501 1.00 91.62 120 GLU A CA 1
ATOM 938 C C . GLU A 1 120 ? -9.246 -8.131 17.835 1.00 91.62 120 GLU A C 1
ATOM 940 O O . GLU A 1 120 ? -9.093 -7.116 18.517 1.00 91.62 120 GLU A O 1
ATOM 945 N N . VAL A 1 121 ? -9.420 -8.083 16.511 1.00 93.94 121 VAL A N 1
ATOM 946 C CA . VAL A 1 121 ? -9.416 -6.860 15.690 1.00 93.94 121 VAL A CA 1
ATOM 947 C C . VAL A 1 121 ? -10.712 -6.729 14.892 1.00 93.94 121 VAL A C 1
ATOM 949 O O . VAL A 1 121 ? -11.240 -7.715 14.380 1.00 93.94 121 VAL A O 1
ATOM 952 N N . ALA A 1 122 ? -11.219 -5.504 14.745 1.00 93.81 122 ALA A N 1
ATOM 953 C CA . ALA A 1 122 ? -12.478 -5.253 14.036 1.00 93.81 122 ALA A CA 1
ATOM 954 C C . ALA A 1 122 ? -12.314 -5.136 12.512 1.00 93.81 122 ALA A C 1
ATOM 956 O O . ALA A 1 122 ? -13.168 -5.604 11.758 1.00 93.81 122 ALA A O 1
ATOM 957 N N . PHE A 1 123 ? -11.226 -4.518 12.050 1.00 93.50 123 PHE A N 1
ATOM 958 C CA . PHE A 1 123 ? -10.911 -4.368 10.632 1.00 93.50 123 PHE A CA 1
ATOM 959 C C . PHE A 1 123 ? -9.555 -4.980 10.301 1.00 93.50 123 PHE A C 1
ATOM 961 O O . PHE A 1 123 ? -8.573 -4.792 11.021 1.00 93.50 123 PHE A O 1
ATOM 968 N N . ARG A 1 124 ? -9.491 -5.663 9.156 1.00 91.12 124 ARG A N 1
ATOM 969 C CA . ARG A 1 124 ? -8.263 -6.201 8.575 1.00 91.12 124 ARG A CA 1
ATOM 970 C C . ARG A 1 124 ? -8.264 -5.985 7.070 1.00 91.12 124 ARG A C 1
ATOM 972 O O . ARG A 1 124 ? -9.263 -6.217 6.394 1.00 91.12 124 ARG A O 1
ATOM 979 N N . TRP A 1 125 ? -7.109 -5.595 6.555 1.00 87.94 125 TRP A N 1
ATOM 980 C CA . TRP A 1 125 ? -6.824 -5.619 5.129 1.00 87.94 125 TRP A CA 1
ATOM 981 C C . TRP A 1 125 ? -6.532 -7.038 4.683 1.00 87.94 125 TRP A C 1
ATOM 983 O O . TRP A 1 125 ? -5.675 -7.713 5.254 1.00 87.94 125 TRP A O 1
ATOM 993 N N . LEU A 1 126 ? -7.232 -7.485 3.649 1.00 82.56 126 LEU A N 1
ATOM 994 C CA . LEU A 1 126 ? -7.101 -8.840 3.154 1.00 82.56 126 LEU A CA 1
ATOM 995 C C . LEU A 1 126 ? -7.018 -8.827 1.630 1.00 82.56 126 LEU A C 1
ATOM 997 O O . LEU A 1 126 ? -7.754 -8.123 0.9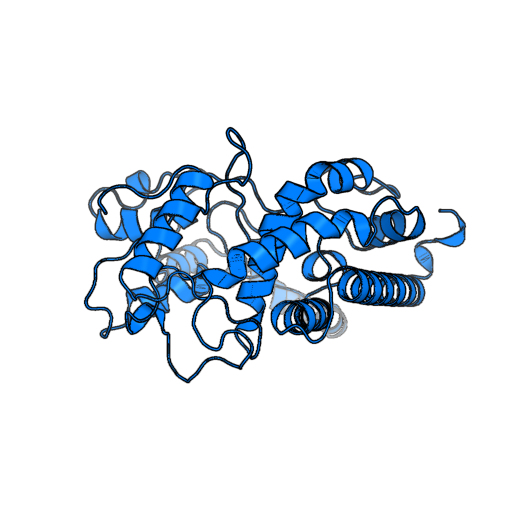44 1.00 82.56 126 LEU A O 1
ATOM 1001 N N . SER A 1 127 ? -6.085 -9.606 1.091 1.00 79.75 127 SER A N 1
ATOM 1002 C CA . SER A 1 127 ? -6.053 -9.879 -0.343 1.00 79.75 127 SER A CA 1
ATOM 1003 C C . SER A 1 127 ? -7.180 -10.841 -0.691 1.00 79.75 127 SER A C 1
ATOM 1005 O O . SER A 1 127 ? -7.432 -11.783 0.062 1.00 79.75 127 SER A O 1
ATOM 1007 N N . ARG A 1 128 ? -7.777 -10.695 -1.882 1.00 76.94 128 ARG A N 1
ATOM 1008 C CA . ARG A 1 128 ? -8.740 -11.673 -2.420 1.00 76.94 128 ARG A CA 1
ATOM 1009 C C . ARG A 1 128 ? -8.224 -13.111 -2.310 1.00 76.94 128 ARG A C 1
ATOM 1011 O O . ARG A 1 128 ? -9.008 -14.006 -2.014 1.00 76.94 128 ARG A O 1
ATOM 1018 N N . LEU A 1 129 ? -6.923 -13.319 -2.535 1.00 75.69 129 LEU A N 1
ATOM 1019 C CA . LEU A 1 129 ? -6.286 -14.641 -2.485 1.00 75.69 129 LEU A CA 1
ATOM 1020 C C . LEU A 1 129 ? -6.401 -15.308 -1.105 1.00 75.69 129 LEU A C 1
ATOM 1022 O O . LEU A 1 129 ? -6.397 -16.531 -1.022 1.00 75.69 129 LEU A O 1
ATOM 1026 N N . ASN A 1 130 ? -6.548 -14.511 -0.046 1.00 79.56 130 ASN A N 1
ATOM 1027 C CA . ASN A 1 130 ? -6.617 -14.976 1.336 1.00 79.56 130 ASN A CA 1
ATOM 1028 C C . ASN A 1 130 ? -8.042 -14.898 1.911 1.00 79.56 130 ASN A C 1
ATOM 1030 O O . ASN A 1 130 ? -8.275 -15.319 3.036 1.00 79.56 130 ASN A O 1
ATOM 1034 N N . VAL A 1 131 ? -9.036 -14.401 1.168 1.00 82.12 131 VAL A N 1
ATOM 1035 C CA . VAL A 1 131 ? -10.424 -14.344 1.673 1.00 82.12 131 VAL A CA 1
ATOM 1036 C C . VAL A 1 131 ? -10.969 -15.738 1.953 1.00 82.12 131 VAL A C 1
ATOM 1038 O O . VAL A 1 131 ? -11.698 -15.932 2.920 1.00 82.12 131 VAL A O 1
ATOM 1041 N N . SER A 1 132 ? -10.596 -16.729 1.144 1.00 80.00 132 SER A N 1
ATOM 1042 C CA . SER A 1 132 ? -11.044 -18.107 1.339 1.00 80.00 132 SER A CA 1
ATOM 1043 C C . SER A 1 132 ? -10.513 -18.737 2.622 1.00 80.00 132 SER A C 1
ATOM 1045 O O . SER A 1 132 ? -11.185 -19.608 3.165 1.00 80.00 132 SER A O 1
ATOM 1047 N N . THR A 1 133 ? -9.344 -18.310 3.118 1.00 84.12 133 THR A N 1
ATOM 1048 C CA . THR A 1 133 ? -8.811 -18.828 4.385 1.00 84.12 133 THR A CA 1
ATOM 1049 C C . THR A 1 133 ? -9.659 -18.340 5.549 1.00 84.12 133 THR A C 1
ATOM 1051 O O . THR A 1 133 ? -10.030 -19.144 6.389 1.00 84.12 133 THR A O 1
ATOM 1054 N N . VAL A 1 134 ? -10.058 -17.065 5.535 1.00 88.06 134 VAL A N 1
ATOM 1055 C CA . VAL A 1 134 ? -10.993 -16.496 6.518 1.00 88.06 134 VAL A CA 1
ATOM 1056 C C . VAL A 1 134 ? -12.380 -17.129 6.363 1.00 88.06 134 VAL A C 1
ATOM 1058 O O . VAL A 1 134 ? -12.957 -17.606 7.328 1.00 88.06 134 VAL A O 1
ATOM 1061 N N . ALA A 1 135 ? -12.913 -17.216 5.143 1.00 84.44 135 ALA A N 1
ATOM 1062 C CA . ALA A 1 135 ? -14.262 -17.732 4.899 1.00 84.44 135 ALA A CA 1
ATOM 1063 C C . ALA A 1 135 ? -14.467 -19.201 5.305 1.00 84.44 135 ALA A C 1
ATOM 1065 O O . ALA A 1 135 ? -15.594 -19.583 5.621 1.00 84.44 135 ALA A O 1
ATOM 1066 N N . ALA A 1 136 ? -13.408 -20.013 5.264 1.00 85.75 136 ALA A N 1
ATOM 1067 C CA . ALA A 1 136 ? -13.445 -21.426 5.625 1.00 85.75 136 ALA A CA 1
ATOM 1068 C C . ALA A 1 136 ? -12.988 -21.705 7.068 1.00 85.75 136 ALA A C 1
ATOM 1070 O O . ALA A 1 136 ? -13.014 -22.866 7.481 1.00 85.75 136 ALA A O 1
ATOM 1071 N N . ASP A 1 137 ? -12.552 -20.691 7.824 1.00 89.81 137 ASP A N 1
ATOM 1072 C CA . ASP A 1 137 ? -12.023 -20.902 9.169 1.00 89.81 137 ASP A CA 1
ATOM 1073 C C . ASP A 1 137 ? -13.159 -21.229 10.160 1.00 89.81 137 ASP A C 1
ATOM 1075 O O . ASP A 1 137 ? -14.063 -20.409 10.360 1.00 89.81 137 ASP A O 1
ATOM 1079 N N . PRO A 1 138 ? -13.139 -22.411 10.808 1.00 89.88 138 PRO A N 1
ATOM 1080 C CA . PRO A 1 138 ? -14.202 -22.826 11.719 1.00 89.88 138 PRO A CA 1
ATOM 1081 C C . PRO A 1 138 ? -14.234 -22.027 13.029 1.00 89.88 138 PRO A C 1
ATOM 1083 O O . PRO A 1 138 ? -15.204 -22.146 13.778 1.00 89.88 138 PRO A O 1
ATOM 1086 N N . ASN A 1 139 ? -13.198 -21.240 13.334 1.00 91.00 139 ASN A N 1
ATOM 1087 C CA . ASN A 1 139 ? -13.129 -20.434 14.553 1.00 91.00 139 ASN A CA 1
ATOM 1088 C C . ASN A 1 139 ? -13.846 -19.086 14.414 1.00 91.00 139 ASN A C 1
ATOM 1090 O O . ASN A 1 139 ? -14.074 -18.416 15.423 1.00 91.00 139 ASN A O 1
ATOM 1094 N N . ILE A 1 140 ? -14.252 -18.693 13.202 1.00 91.00 140 ILE A N 1
ATOM 1095 C CA . ILE A 1 140 ? -15.073 -17.497 13.019 1.00 91.00 140 ILE A CA 1
ATOM 1096 C C . ILE A 1 140 ? -16.481 -17.770 13.540 1.00 91.00 140 ILE A C 1
ATOM 1098 O O . ILE A 1 140 ? -17.282 -18.480 12.936 1.00 91.00 140 ILE A O 1
ATOM 1102 N N . THR A 1 141 ? -16.791 -17.144 14.669 1.00 90.69 141 THR A N 1
ATOM 1103 C CA . THR A 1 141 ? -18.089 -17.244 15.354 1.00 90.69 141 THR A CA 1
ATOM 1104 C C . THR A 1 141 ? -18.952 -15.992 15.183 1.00 90.69 141 THR A C 1
ATOM 1106 O O . THR A 1 141 ? -20.025 -15.887 15.778 1.00 90.69 141 THR A O 1
ATOM 1109 N N . PHE A 1 142 ? -18.507 -15.045 14.354 1.00 91.31 142 PHE A N 1
ATOM 1110 C CA . PHE A 1 142 ? -19.160 -13.762 14.113 1.00 91.31 142 PHE A CA 1
ATOM 1111 C C . PHE A 1 142 ? -19.461 -13.545 12.622 1.00 91.31 142 PHE A C 1
ATOM 1113 O O . PHE A 1 142 ? -18.829 -14.122 11.737 1.00 91.31 142 PHE A O 1
ATOM 1120 N N . ALA A 1 143 ? -20.452 -12.698 12.336 1.00 91.12 143 ALA A N 1
ATOM 1121 C CA . ALA A 1 143 ? -20.749 -12.272 10.972 1.00 91.12 143 ALA A CA 1
ATOM 1122 C C . ALA A 1 143 ? -19.705 -11.255 10.495 1.00 91.12 143 ALA A C 1
ATOM 1124 O O . ALA A 1 143 ? -19.330 -10.353 11.243 1.00 91.12 143 ALA A O 1
ATOM 1125 N N . TRP A 1 144 ? -19.272 -11.374 9.242 1.00 91.88 144 TRP A N 1
ATOM 1126 C CA . TRP A 1 144 ? -18.288 -10.476 8.646 1.00 91.88 144 TRP A CA 1
ATOM 1127 C C . TRP A 1 144 ? -18.625 -10.175 7.187 1.00 91.88 144 TRP A C 1
ATOM 1129 O O . TRP A 1 144 ? -19.310 -10.950 6.517 1.00 91.88 144 TRP A O 1
ATOM 1139 N N . GLY A 1 145 ? -18.102 -9.051 6.709 1.00 90.62 145 GLY A N 1
ATOM 1140 C CA . GLY A 1 145 ? -18.216 -8.602 5.329 1.00 90.62 145 GLY A CA 1
ATOM 1141 C C . GLY A 1 145 ? -16.958 -7.861 4.886 1.00 90.62 145 GLY A C 1
ATOM 1142 O O . GLY A 1 145 ? -16.033 -7.659 5.675 1.00 90.62 145 GLY A O 1
ATOM 1143 N N . SER A 1 146 ? -16.922 -7.448 3.625 1.00 88.94 146 SER A N 1
ATOM 1144 C CA . SER A 1 146 ? -15.877 -6.590 3.071 1.00 88.94 146 SER A CA 1
ATOM 1145 C C . SER A 1 146 ? -16.477 -5.344 2.440 1.00 88.94 146 SER A C 1
ATOM 1147 O O . SER A 1 146 ? -17.596 -5.345 1.931 1.00 88.94 146 SER A O 1
ATOM 1149 N N . TYR A 1 147 ? -15.711 -4.264 2.457 1.00 86.50 147 TYR A N 1
ATOM 1150 C CA . TYR A 1 147 ? -16.087 -2.994 1.855 1.00 86.50 147 TYR A CA 1
ATOM 1151 C C . TYR A 1 147 ? -14.824 -2.230 1.469 1.00 86.50 147 TYR A C 1
ATOM 1153 O O . TYR A 1 147 ? -13.721 -2.591 1.885 1.00 86.50 147 TYR A O 1
ATOM 1161 N N . TYR A 1 148 ? -14.984 -1.191 0.658 1.00 82.38 148 TYR A N 1
ATOM 1162 C CA . TYR A 1 148 ? -13.877 -0.305 0.334 1.00 82.38 148 TYR A CA 1
ATOM 1163 C C . TYR A 1 148 ? -13.625 0.674 1.466 1.00 82.38 148 TYR A C 1
ATOM 1165 O O . TYR A 1 148 ? -14.563 1.302 1.953 1.00 82.38 148 TYR A O 1
ATOM 1173 N N . GLN A 1 149 ? -12.355 0.873 1.820 1.00 87.38 149 GLN A N 1
ATOM 1174 C CA . GLN A 1 149 ? -11.988 2.037 2.614 1.00 87.38 149 GLN A CA 1
ATOM 1175 C C . GLN A 1 149 ? -12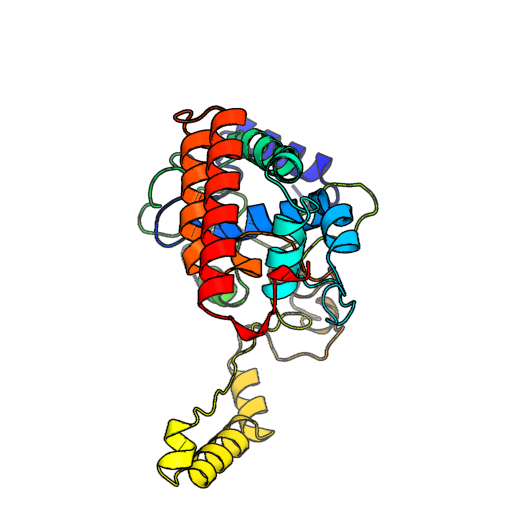.450 3.297 1.866 1.00 87.38 149 GLN A C 1
ATOM 1177 O O . GLN A 1 149 ? -12.099 3.464 0.695 1.00 87.38 149 GLN A O 1
ATOM 1182 N N . PRO A 1 150 ? -13.213 4.185 2.519 1.00 89.31 150 PRO A N 1
ATOM 1183 C CA . PRO A 1 150 ? -13.614 5.445 1.916 1.00 89.31 150 PRO A CA 1
ATOM 1184 C C . PRO A 1 150 ? -12.414 6.280 1.463 1.00 89.31 150 PRO A C 1
ATOM 1186 O O . PRO A 1 150 ? -11.354 6.257 2.099 1.00 89.31 150 PRO A O 1
ATOM 1189 N N . ALA A 1 151 ? -12.596 7.041 0.383 1.00 90.69 151 ALA A N 1
ATOM 1190 C CA . ALA A 1 151 ? -11.597 8.002 -0.064 1.00 90.69 151 ALA A CA 1
ATOM 1191 C C . ALA A 1 151 ? -11.370 9.089 1.000 1.00 90.69 151 ALA A C 1
ATOM 1193 O O . ALA A 1 151 ? -12.301 9.468 1.714 1.00 90.69 151 ALA A O 1
ATOM 1194 N N . LEU A 1 152 ? -10.136 9.590 1.095 1.00 92.81 152 LEU A N 1
ATOM 1195 C CA . LEU A 1 152 ? -9.729 10.616 2.060 1.00 92.81 152 LEU A CA 1
ATOM 1196 C C . LEU A 1 152 ? -10.501 11.924 1.861 1.00 92.81 152 LEU A C 1
ATOM 1198 O O . LEU A 1 152 ? -10.813 12.610 2.834 1.00 92.81 152 LEU A O 1
ATOM 1202 N N . LYS A 1 153 ? -10.811 12.266 0.606 1.00 90.81 153 LYS A N 1
ATOM 1203 C CA . LYS A 1 153 ? -11.585 13.453 0.236 1.00 90.81 153 LYS A CA 1
ATOM 1204 C C . LYS A 1 153 ? -13.008 13.057 -0.144 1.00 90.81 153 LYS A C 1
ATOM 1206 O O . LYS A 1 153 ? -13.241 12.044 -0.799 1.00 90.81 153 LYS A O 1
ATOM 1211 N N . GLU A 1 154 ? -13.968 13.879 0.262 1.00 87.19 154 GLU A N 1
ATOM 1212 C CA . GLU A 1 154 ? -15.368 13.685 -0.104 1.00 87.19 154 GLU A CA 1
ATOM 1213 C C . GLU A 1 154 ? -15.563 13.842 -1.621 1.00 87.19 154 GLU A C 1
ATOM 1215 O O . GLU A 1 154 ? -15.032 14.767 -2.231 1.00 87.19 154 GLU A O 1
ATOM 1220 N N . GLY A 1 155 ? -16.332 12.932 -2.224 1.00 83.12 155 GLY A N 1
ATOM 1221 C CA . GLY A 1 155 ? -16.596 12.909 -3.666 1.00 83.12 155 GLY A CA 1
ATOM 1222 C C . GLY A 1 155 ? -15.576 12.124 -4.496 1.00 83.12 155 GLY A C 1
ATOM 1223 O O . GLY A 1 155 ? -15.888 11.779 -5.637 1.00 83.12 155 GLY A O 1
ATOM 1224 N N . ASP A 1 156 ? -14.415 11.778 -3.932 1.00 84.94 156 ASP A N 1
ATOM 1225 C CA . ASP A 1 156 ? -13.443 10.912 -4.597 1.00 84.94 156 ASP A CA 1
ATOM 1226 C C . ASP A 1 156 ? -13.894 9.442 -4.572 1.00 84.94 156 ASP A C 1
ATOM 1228 O O . ASP A 1 156 ? -14.563 8.966 -3.650 1.00 84.94 156 ASP A O 1
ATOM 1232 N N . MET A 1 157 ? -13.506 8.696 -5.609 1.00 81.12 157 MET A N 1
ATOM 1233 C CA . MET A 1 157 ? -13.758 7.258 -5.677 1.00 81.12 157 MET A CA 1
ATOM 1234 C C . MET A 1 157 ? -12.809 6.506 -4.734 1.00 81.12 157 MET A C 1
ATOM 1236 O O . MET A 1 157 ? -11.608 6.784 -4.748 1.00 81.12 157 MET A O 1
ATOM 1240 N N . PRO A 1 158 ? -13.292 5.499 -3.985 1.00 81.38 158 PRO A N 1
ATOM 1241 C CA . PRO A 1 158 ? -12.423 4.617 -3.219 1.00 81.38 158 PRO A CA 1
ATOM 1242 C C . PRO A 1 158 ? -11.341 3.963 -4.089 1.00 81.38 158 PRO A C 1
ATOM 1244 O O . PRO A 1 158 ? -11.614 3.521 -5.213 1.00 81.38 158 PRO A O 1
ATOM 1247 N N . ILE A 1 159 ? -10.123 3.883 -3.549 1.00 78.25 159 ILE A N 1
ATOM 1248 C CA . ILE A 1 159 ? -8.962 3.282 -4.216 1.00 78.25 159 ILE A CA 1
ATOM 1249 C C . ILE A 1 159 ? -8.874 1.789 -3.894 1.00 78.25 159 ILE A C 1
ATOM 1251 O O . ILE A 1 159 ? -9.082 1.367 -2.754 1.00 78.25 159 ILE A O 1
ATOM 1255 N N . ARG A 1 160 ? -8.521 0.979 -4.898 1.00 73.75 160 ARG A N 1
ATOM 1256 C CA . ARG A 1 160 ? -8.349 -0.475 -4.777 1.00 73.75 160 ARG A CA 1
ATOM 1257 C C . ARG A 1 160 ? -6.919 -0.908 -5.093 1.00 73.75 160 ARG A C 1
ATOM 1259 O O . ARG A 1 160 ? -6.462 -0.722 -6.218 1.00 73.75 160 ARG A O 1
ATOM 1266 N N . TYR A 1 161 ? -6.271 -1.592 -4.147 1.00 66.31 161 TYR A N 1
ATOM 1267 C CA . TYR A 1 161 ? -4.977 -2.250 -4.362 1.00 66.31 161 TYR A CA 1
ATOM 1268 C C . TYR A 1 161 ? -5.132 -3.518 -5.232 1.00 66.31 161 TYR A C 1
ATOM 1270 O O . TYR A 1 161 ? -5.951 -4.388 -4.921 1.00 66.31 161 TYR A O 1
ATOM 1278 N N . GLY A 1 162 ? -4.359 -3.639 -6.321 1.00 57.50 162 GLY A N 1
ATOM 1279 C CA . GLY A 1 162 ? -4.305 -4.837 -7.178 1.00 57.50 162 GLY A CA 1
ATOM 1280 C C . GLY A 1 162 ? -4.228 -4.560 -8.689 1.00 57.50 162 GLY A C 1
ATOM 1281 O O . GLY A 1 162 ? -4.856 -3.637 -9.198 1.00 57.50 162 GLY A O 1
ATOM 1282 N N . SER A 1 163 ? -3.478 -5.405 -9.410 1.00 43.09 163 SER A N 1
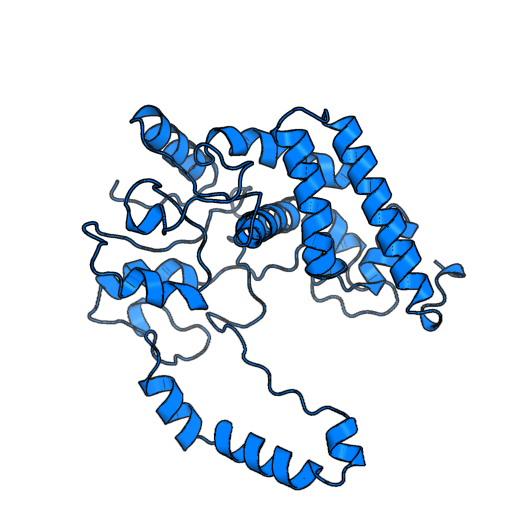ATOM 1283 C CA . SER A 1 163 ? -3.035 -5.201 -10.804 1.00 43.09 163 SER A CA 1
ATOM 1284 C C . SER A 1 163 ? -3.969 -5.720 -11.906 1.00 43.09 163 SER A C 1
ATOM 1286 O O . SER A 1 163 ? -3.597 -5.708 -13.078 1.00 43.09 163 SER A O 1
ATOM 1288 N N . SER A 1 164 ? -5.182 -6.179 -11.597 1.00 42.56 164 SER A N 1
ATOM 1289 C CA . SER A 1 164 ? -6.100 -6.631 -12.647 1.00 42.56 164 SER A CA 1
ATOM 1290 C C . SER A 1 164 ? -7.550 -6.255 -12.387 1.00 42.56 164 SER A C 1
ATOM 1292 O O . SER A 1 164 ? -7.983 -6.065 -11.244 1.00 42.56 164 SER A O 1
ATOM 1294 N N . ALA A 1 165 ? -8.268 -6.095 -13.503 1.00 35.06 165 ALA A N 1
ATOM 1295 C CA . ALA A 1 165 ? -9.692 -5.811 -13.572 1.00 35.06 165 ALA A CA 1
ATOM 1296 C C . ALA A 1 165 ? -10.466 -6.544 -12.471 1.00 35.06 165 ALA A C 1
ATOM 1298 O O . ALA A 1 165 ? -10.227 -7.727 -12.236 1.00 35.06 165 ALA A O 1
ATOM 1299 N N . GLU A 1 166 ? -11.334 -5.801 -11.780 1.00 45.19 166 GLU A N 1
ATOM 1300 C CA . GLU A 1 166 ? -12.546 -6.316 -11.128 1.00 45.19 166 GLU A CA 1
ATOM 1301 C C . GLU A 1 166 ? -12.365 -7.700 -10.498 1.00 45.19 166 GLU A C 1
ATOM 1303 O O . GLU A 1 166 ? -12.774 -8.737 -11.012 1.00 45.19 166 GLU A O 1
ATOM 1308 N N . GLY A 1 167 ? -11.663 -7.725 -9.373 1.00 39.66 167 GLY A N 1
ATOM 1309 C CA . GLY A 1 167 ? -11.481 -8.950 -8.616 1.00 39.66 167 GLY A CA 1
ATOM 1310 C C . GLY A 1 167 ? -10.266 -9.786 -9.005 1.00 39.66 167 GLY A C 1
ATOM 1311 O O . GLY A 1 167 ? -9.764 -10.465 -8.121 1.00 39.66 167 GLY A O 1
ATOM 1312 N N . ALA A 1 168 ? -9.725 -9.804 -10.220 1.00 43.53 168 ALA A N 1
ATOM 1313 C CA . ALA A 1 168 ? -8.655 -10.762 -10.536 1.00 43.53 168 ALA A CA 1
ATOM 1314 C C . ALA A 1 168 ? -7.360 -10.465 -9.747 1.00 43.53 168 ALA A C 1
ATOM 1316 O O . ALA A 1 168 ? -6.861 -9.342 -9.758 1.00 43.53 168 ALA A O 1
ATOM 1317 N N . GLY A 1 169 ? -6.819 -11.468 -9.051 1.00 50.62 169 GLY A N 1
ATOM 1318 C CA . GLY A 1 169 ? -5.376 -11.584 -8.866 1.00 50.62 169 GLY A CA 1
ATOM 1319 C C . GLY A 1 169 ? -4.880 -12.370 -10.070 1.00 50.62 169 GLY A C 1
ATOM 1320 O O . GLY A 1 169 ? -5.234 -13.540 -10.208 1.00 50.62 169 GLY A O 1
ATOM 1321 N N . GLY A 1 170 ? -4.189 -11.720 -11.001 1.00 56.69 170 GLY A N 1
ATOM 1322 C CA . GLY A 1 170 ? -3.689 -12.392 -12.196 1.00 56.69 170 GLY A CA 1
ATOM 1323 C C . GLY A 1 170 ? -2.628 -13.427 -11.828 1.00 56.69 170 GLY A C 1
ATOM 1324 O O . GLY A 1 170 ? -1.655 -13.105 -11.153 1.00 56.69 170 GLY A O 1
ATOM 1325 N N . GLN A 1 171 ? -2.809 -14.668 -12.272 1.00 64.56 171 GLN A N 1
ATOM 1326 C CA . GLN A 1 171 ? -1.711 -15.623 -12.390 1.00 64.56 171 GLN A CA 1
ATOM 1327 C C . GLN A 1 171 ? -1.146 -15.467 -13.800 1.00 64.56 171 GLN A C 1
ATOM 1329 O O . GLN A 1 171 ? -1.883 -15.578 -14.779 1.00 64.56 171 GLN A O 1
ATOM 1334 N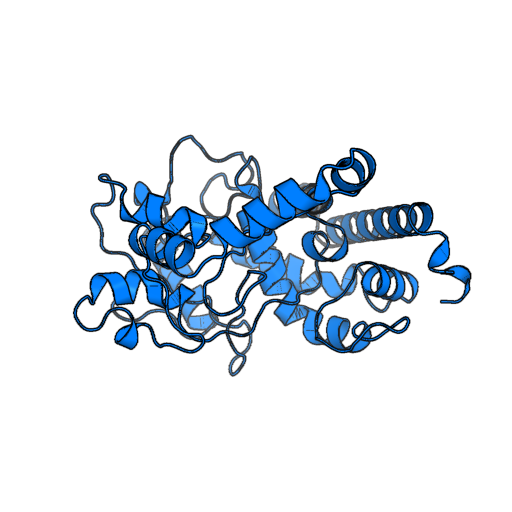 N . TYR A 1 172 ? 0.143 -15.165 -13.901 1.00 71.38 172 TYR A N 1
ATOM 1335 C CA . TYR A 1 172 ? 0.809 -14.928 -15.178 1.00 71.38 172 TYR A CA 1
ATOM 1336 C C . TYR A 1 172 ? 1.622 -16.161 -15.573 1.00 71.38 172 TYR A C 1
ATOM 1338 O O . TYR A 1 172 ? 2.329 -16.743 -14.750 1.00 71.38 172 TYR A O 1
ATOM 1346 N N . LEU A 1 173 ? 1.546 -16.547 -16.846 1.00 80.06 173 LEU A N 1
ATOM 1347 C CA . LEU A 1 173 ? 2.420 -17.565 -17.422 1.00 80.06 173 LEU A CA 1
ATOM 1348 C C . LEU A 1 173 ? 3.596 -16.864 -18.098 1.00 80.06 173 LEU A C 1
ATOM 1350 O O . LEU A 1 173 ? 3.435 -16.241 -19.145 1.00 80.06 173 LEU A O 1
ATOM 1354 N N . PHE A 1 174 ? 4.779 -16.973 -17.499 1.00 83.56 174 PHE A N 1
ATOM 1355 C CA . PHE A 1 174 ? 6.014 -16.453 -18.078 1.00 83.56 174 PHE A CA 1
ATOM 1356 C C . PHE A 1 174 ? 6.761 -17.564 -18.817 1.00 83.56 174 PHE A C 1
ATOM 1358 O O . PHE A 1 174 ? 7.008 -18.633 -18.259 1.00 83.56 174 PHE A O 1
ATOM 1365 N N . ILE A 1 175 ? 7.155 -17.299 -20.065 1.00 88.00 175 ILE A N 1
ATOM 1366 C CA . ILE A 1 175 ? 8.015 -18.185 -20.857 1.00 88.00 175 ILE A CA 1
ATOM 1367 C C . ILE A 1 175 ? 9.422 -17.570 -20.877 1.00 88.00 175 ILE A C 1
ATOM 1369 O O . ILE A 1 175 ? 9.633 -16.576 -21.572 1.00 88.00 175 ILE A O 1
ATOM 1373 N N . PRO A 1 176 ? 10.391 -18.108 -20.116 1.00 88.50 176 PRO A N 1
ATOM 1374 C CA . PRO A 1 176 ? 11.739 -17.551 -20.086 1.00 88.50 176 PRO A CA 1
ATOM 1375 C C . PRO A 1 176 ? 12.518 -17.909 -21.361 1.00 88.50 176 PRO A C 1
ATOM 1377 O O . PRO A 1 176 ? 12.366 -19.010 -21.899 1.00 88.50 176 PRO A O 1
ATOM 1380 N N . MET A 1 177 ? 13.422 -17.021 -21.797 1.00 90.81 177 MET A N 1
ATOM 1381 C CA . MET A 1 177 ? 14.273 -17.235 -22.983 1.00 90.81 177 MET A CA 1
ATOM 1382 C C . MET A 1 177 ? 15.102 -18.516 -22.907 1.00 90.81 177 MET A C 1
ATOM 1384 O O . MET A 1 177 ? 15.241 -19.213 -23.903 1.00 90.81 177 MET A O 1
ATOM 1388 N N . THR A 1 178 ? 15.527 -18.920 -21.711 1.00 93.44 178 THR A N 1
ATOM 13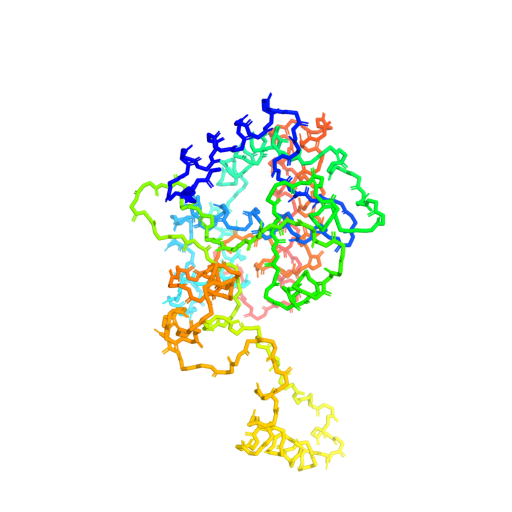89 C CA . THR A 1 178 ? 16.230 -20.193 -21.501 1.00 93.44 178 THR A CA 1
ATOM 1390 C C . THR A 1 178 ? 15.429 -21.410 -21.972 1.00 93.44 178 THR A C 1
ATOM 1392 O O . THR A 1 178 ? 16.013 -22.417 -22.370 1.00 93.44 178 THR A O 1
ATOM 1395 N N . THR A 1 179 ? 14.092 -21.341 -21.969 1.00 91.81 179 THR A N 1
ATOM 1396 C CA . THR A 1 179 ? 13.248 -22.415 -22.516 1.00 91.81 179 THR A CA 1
ATOM 1397 C C . THR A 1 179 ? 13.219 -22.395 -24.042 1.00 91.81 179 THR A C 1
ATOM 1399 O O . THR A 1 179 ? 13.192 -23.458 -24.670 1.00 91.81 179 THR A O 1
ATOM 1402 N N . VAL A 1 180 ? 13.253 -21.201 -24.637 1.00 90.38 180 VAL A N 1
ATOM 1403 C CA . VAL A 1 180 ? 13.369 -21.010 -26.088 1.00 90.38 180 VAL A CA 1
ATOM 1404 C C . VAL A 1 180 ? 14.714 -21.543 -26.572 1.00 90.38 180 VAL A C 1
ATOM 1406 O O . VAL A 1 180 ? 14.742 -22.389 -27.463 1.00 90.38 180 VAL A O 1
ATOM 1409 N N . ASP A 1 181 ? 15.802 -21.143 -25.917 1.00 95.06 181 ASP A N 1
ATOM 1410 C CA . ASP A 1 181 ? 17.173 -21.550 -26.242 1.00 95.06 181 ASP A CA 1
ATOM 1411 C C . ASP A 1 181 ? 17.371 -23.067 -26.108 1.00 95.06 181 ASP A C 1
ATOM 1413 O O . ASP A 1 181 ? 18.108 -23.685 -26.873 1.00 95.06 181 ASP A O 1
ATOM 1417 N N . ALA A 1 182 ? 16.652 -23.698 -25.175 1.00 96.12 182 ALA A N 1
ATOM 1418 C CA . ALA A 1 182 ? 16.629 -25.149 -25.010 1.00 96.12 182 ALA A CA 1
ATOM 1419 C C . ALA A 1 182 ? 15.775 -25.888 -26.063 1.00 96.12 182 ALA A C 1
ATOM 1421 O O . ALA A 1 182 ? 15.604 -27.105 -25.956 1.00 96.12 182 ALA A O 1
ATOM 1422 N N . GLY A 1 183 ? 15.191 -25.187 -27.041 1.00 96.31 183 GLY A N 1
ATOM 1423 C CA . GLY A 1 183 ? 14.341 -25.766 -28.085 1.00 96.31 183 GLY A CA 1
ATOM 1424 C C . GLY A 1 183 ? 12.994 -26.292 -27.578 1.00 96.31 183 GLY A C 1
ATOM 1425 O O . GLY A 1 183 ? 12.367 -27.118 -28.237 1.00 96.31 183 GLY A O 1
ATOM 1426 N N . LYS A 1 184 ? 12.539 -25.845 -26.400 1.00 96.75 184 LYS A N 1
ATOM 1427 C CA . LYS A 1 184 ? 11.330 -26.352 -25.719 1.00 96.75 184 LYS A CA 1
ATOM 1428 C C . LYS A 1 184 ? 10.116 -25.431 -25.845 1.00 96.75 184 LYS A C 1
ATOM 1430 O O . LYS A 1 184 ? 9.099 -25.682 -25.200 1.00 96.75 184 LYS A O 1
ATOM 1435 N N . LEU A 1 185 ? 10.198 -24.392 -26.676 1.00 94.88 185 LEU A N 1
ATOM 1436 C CA . LEU A 1 185 ? 9.124 -23.412 -26.846 1.00 94.88 185 LEU A CA 1
ATOM 1437 C C . LEU A 1 185 ? 7.782 -24.075 -27.192 1.00 94.88 185 LEU A C 1
ATOM 1439 O O . LEU A 1 185 ? 6.787 -23.786 -26.539 1.00 94.88 185 LEU A O 1
ATOM 1443 N N . ASN A 1 186 ? 7.767 -25.014 -28.143 1.00 95.75 186 ASN A N 1
ATOM 1444 C CA . ASN A 1 186 ? 6.529 -25.678 -28.568 1.00 95.75 186 ASN A CA 1
ATOM 1445 C C . ASN A 1 186 ? 5.821 -26.396 -27.408 1.00 95.75 186 ASN A C 1
ATOM 1447 O O . ASN A 1 186 ? 4.613 -26.270 -27.265 1.00 95.75 186 ASN A O 1
ATOM 1451 N N . LEU A 1 187 ? 6.572 -27.064 -26.525 1.00 94.19 187 LEU A N 1
ATOM 1452 C CA . LEU A 1 187 ? 5.996 -27.756 -25.369 1.00 94.19 187 LEU A CA 1
ATOM 1453 C C . LEU A 1 187 ? 5.353 -26.781 -24.370 1.00 94.19 187 LEU A C 1
ATOM 1455 O O . LEU A 1 187 ? 4.303 -27.079 -23.805 1.00 94.19 187 LEU A O 1
ATOM 1459 N N . LEU A 1 188 ? 5.971 -25.617 -24.139 1.00 92.75 188 LEU A N 1
ATOM 1460 C CA . LEU A 1 188 ? 5.370 -24.597 -23.275 1.00 92.75 188 LEU A CA 1
ATOM 1461 C C . LEU A 1 188 ? 4.171 -23.912 -23.927 1.00 92.75 188 LEU A C 1
ATOM 1463 O O . LEU A 1 188 ? 3.226 -23.583 -23.216 1.00 92.75 188 LEU A O 1
ATOM 1467 N N . LEU A 1 189 ? 4.182 -23.716 -25.246 1.00 92.75 189 LEU A N 1
ATOM 1468 C CA . LEU A 1 189 ? 3.015 -23.206 -25.963 1.00 92.75 189 LEU A CA 1
ATOM 1469 C C . LEU A 1 189 ? 1.844 -24.191 -25.877 1.00 92.75 189 LEU A C 1
ATOM 1471 O O . LEU A 1 189 ? 0.730 -23.758 -25.593 1.00 92.75 189 LEU A O 1
ATOM 1475 N N . ASP A 1 190 ? 2.095 -25.494 -26.021 1.00 95.25 190 ASP A N 1
ATOM 1476 C CA . ASP A 1 190 ? 1.074 -26.533 -25.837 1.00 95.25 190 ASP A CA 1
ATOM 1477 C C . ASP A 1 190 ? 0.508 -26.513 -24.411 1.00 95.25 190 ASP A C 1
ATOM 1479 O O . ASP A 1 190 ? -0.709 -26.543 -24.218 1.00 95.25 190 ASP A O 1
ATOM 1483 N N . LEU A 1 191 ? 1.373 -26.398 -23.395 1.00 92.38 191 LEU A N 1
ATOM 1484 C CA . LEU A 1 191 ? 0.934 -26.264 -22.005 1.00 92.38 191 LEU A CA 1
ATOM 1485 C C . LEU A 1 191 ? 0.092 -24.999 -21.805 1.00 92.38 191 LEU A C 1
ATOM 1487 O O . LEU A 1 191 ? -0.974 -25.076 -21.197 1.00 92.38 191 LEU A O 1
ATOM 1491 N N . ALA A 1 192 ? 0.546 -23.855 -22.322 1.00 92.38 192 ALA A N 1
ATOM 1492 C CA . ALA A 1 192 ? -0.171 -22.588 -22.225 1.00 92.38 192 ALA A CA 1
ATOM 1493 C C . ALA A 1 192 ? -1.557 -22.690 -22.875 1.00 92.38 192 ALA A C 1
ATOM 1495 O O . ALA A 1 192 ? -2.548 -22.307 -22.257 1.00 92.38 192 ALA A O 1
ATOM 1496 N N . GLN A 1 193 ? -1.656 -23.271 -24.073 1.00 92.69 193 GLN A N 1
ATOM 1497 C CA . GLN A 1 193 ? -2.931 -23.522 -24.750 1.00 92.69 193 GLN A CA 1
ATOM 1498 C C . GLN A 1 193 ? -3.831 -24.466 -23.948 1.00 92.69 193 GLN A C 1
ATOM 1500 O O . GLN A 1 193 ? -5.030 -24.216 -23.832 1.00 92.69 193 GLN A O 1
ATOM 1505 N N . TYR A 1 194 ? -3.273 -25.526 -23.358 1.00 93.94 194 TYR A N 1
ATOM 1506 C CA . TYR A 1 194 ? -4.035 -26.462 -22.534 1.00 93.94 194 TYR A CA 1
ATOM 1507 C C . TYR A 1 194 ? -4.636 -25.773 -21.304 1.00 93.94 194 TYR A C 1
ATOM 1509 O O . TYR A 1 194 ? -5.852 -25.836 -21.105 1.00 93.94 194 TYR A O 1
ATOM 1517 N N . VAL A 1 195 ? -3.817 -25.079 -20.505 1.00 90.88 195 VAL A N 1
ATOM 1518 C CA . VAL A 1 195 ? -4.270 -24.451 -19.248 1.00 90.88 195 VAL A CA 1
ATOM 1519 C C . VAL A 1 195 ? -5.162 -23.232 -19.475 1.00 90.88 195 VAL A C 1
ATOM 1521 O O . VAL A 1 195 ? -5.963 -22.910 -18.607 1.00 90.88 195 VAL A O 1
ATOM 1524 N N . THR A 1 196 ? -5.067 -22.587 -20.641 1.00 88.94 196 THR A N 1
ATOM 1525 C CA . THR A 1 196 ? -5.942 -21.465 -21.028 1.00 88.94 196 THR A CA 1
ATOM 1526 C C . THR A 1 196 ? -7.132 -21.895 -21.889 1.00 88.94 196 THR A C 1
ATOM 1528 O O . THR A 1 196 ? -7.943 -21.056 -22.289 1.00 88.94 196 THR A O 1
ATOM 1531 N N . SER A 1 197 ? -7.280 -23.195 -22.168 1.00 93.75 197 SER A N 1
ATOM 1532 C CA . SER A 1 197 ? -8.407 -23.711 -22.943 1.00 93.75 197 SER A CA 1
ATOM 1533 C C . SER A 1 197 ? -9.743 -23.438 -22.235 1.00 93.75 197 SER A C 1
ATOM 1535 O O . SER A 1 197 ? -9.801 -23.409 -21.001 1.00 93.75 197 SER A O 1
ATOM 1537 N N . PRO A 1 198 ? -10.865 -23.316 -22.972 1.00 92.25 198 PRO A N 1
ATOM 1538 C CA . PRO A 1 198 ? -12.183 -23.132 -22.360 1.00 92.25 198 PRO A CA 1
ATOM 1539 C C . PRO A 1 198 ? -12.536 -24.211 -21.327 1.00 92.25 198 PRO A C 1
ATOM 1541 O O . PRO A 1 198 ? -13.159 -23.915 -20.310 1.00 92.25 198 PRO A O 1
ATOM 1544 N N . ALA A 1 199 ? -12.119 -25.460 -21.562 1.00 94.25 199 ALA A N 1
ATOM 1545 C CA . ALA A 1 199 ? -12.349 -26.566 -20.638 1.00 94.25 199 ALA A CA 1
ATOM 1546 C C . ALA A 1 199 ? -11.537 -26.416 -19.341 1.00 94.25 199 ALA A C 1
ATOM 1548 O O . ALA A 1 199 ? -12.098 -26.578 -18.256 1.00 94.25 199 ALA A O 1
ATOM 1549 N N . ALA A 1 200 ? -10.252 -26.062 -19.443 1.00 91.31 200 ALA A N 1
ATOM 1550 C CA . ALA A 1 200 ? -9.401 -25.817 -18.282 1.00 91.31 200 ALA A CA 1
ATOM 1551 C C . ALA A 1 200 ? -9.884 -24.606 -17.474 1.00 91.31 200 ALA A C 1
ATOM 1553 O O . ALA A 1 200 ? -10.038 -24.715 -16.259 1.00 91.31 200 ALA A O 1
ATOM 1554 N N . ASN A 1 201 ? -10.235 -23.502 -18.139 1.00 85.81 201 ASN A N 1
ATOM 1555 C CA . ASN A 1 201 ? -10.809 -22.329 -17.478 1.00 85.81 201 ASN A CA 1
ATOM 1556 C C . ASN A 1 201 ? -12.129 -22.668 -16.777 1.00 85.81 201 ASN A C 1
ATOM 1558 O O . ASN A 1 201 ? -12.300 -22.336 -15.609 1.00 85.81 201 ASN A O 1
ATOM 1562 N N . LYS A 1 202 ? -13.043 -23.396 -17.432 1.00 88.31 202 LYS A N 1
ATOM 1563 C CA . LYS A 1 202 ? -14.301 -23.835 -16.805 1.00 88.31 202 LYS A CA 1
ATOM 1564 C C . LYS A 1 202 ? -14.048 -24.698 -15.569 1.00 88.31 202 LYS A C 1
ATOM 1566 O O . LYS A 1 202 ? -14.720 -24.517 -14.554 1.00 88.31 202 LYS A O 1
ATOM 1571 N N . HIS A 1 203 ? -13.088 -25.619 -15.645 1.00 89.88 203 HIS A N 1
ATOM 1572 C CA . HIS A 1 203 ? -12.697 -26.436 -14.502 1.00 89.88 203 HIS A CA 1
ATOM 1573 C C . HIS A 1 203 ? -12.127 -25.575 -13.369 1.00 89.88 203 HIS A C 1
ATOM 1575 O O . HIS A 1 203 ? -12.614 -25.667 -12.245 1.00 89.88 203 HIS A O 1
ATOM 1581 N N . TRP A 1 204 ? -11.182 -24.682 -13.667 1.00 86.31 204 TRP A N 1
ATOM 1582 C CA . TRP A 1 204 ? -10.612 -23.748 -12.695 1.00 86.31 204 TRP A CA 1
ATOM 1583 C C . TRP A 1 204 ? -11.696 -22.932 -11.988 1.00 86.31 204 TRP A C 1
ATOM 1585 O O . TRP A 1 204 ? -11.747 -22.920 -10.759 1.00 86.31 204 TRP A O 1
ATOM 1595 N N . CYS A 1 205 ? -12.605 -22.329 -12.757 1.00 83.88 205 CYS A N 1
ATOM 1596 C CA . CYS A 1 205 ? -13.727 -21.542 -12.252 1.00 83.88 205 CYS A CA 1
ATOM 1597 C C . CYS A 1 205 ? -14.646 -22.340 -11.319 1.00 83.88 205 CYS A C 1
ATOM 1599 O O . CYS A 1 205 ? -15.142 -21.785 -10.346 1.00 83.88 205 CYS A O 1
ATOM 1601 N N . SER A 1 206 ? -14.851 -23.637 -11.582 1.00 84.69 206 SER A N 1
ATOM 1602 C CA . SER A 1 206 ? -15.678 -24.507 -10.729 1.00 84.69 206 SER A CA 1
ATOM 1603 C C . SER A 1 206 ? -15.054 -24.823 -9.367 1.00 84.69 206 SER A C 1
ATOM 1605 O O . SER A 1 206 ? -15.758 -25.265 -8.465 1.00 84.69 206 SER A O 1
ATOM 1607 N N . LEU A 1 207 ? -13.746 -24.601 -9.220 1.00 84.00 207 LEU A N 1
ATOM 1608 C CA . LEU A 1 207 ? -13.005 -24.827 -7.978 1.00 84.00 207 LEU A CA 1
ATOM 1609 C C . LEU A 1 207 ? -12.817 -23.545 -7.159 1.00 84.00 207 LEU A C 1
ATOM 1611 O O . LEU A 1 207 ? -12.326 -23.611 -6.034 1.00 84.00 207 LEU A O 1
ATOM 1615 N N . GLN A 1 208 ? -13.159 -22.380 -7.715 1.00 80.00 208 GLN A N 1
ATOM 1616 C CA . GLN A 1 208 ? -12.945 -21.116 -7.026 1.00 80.00 208 GLN A CA 1
ATOM 1617 C C . GLN A 1 208 ? -14.057 -20.852 -5.998 1.00 80.00 208 GLN A C 1
ATOM 1619 O O . GLN A 1 208 ? -15.234 -21.003 -6.320 1.00 80.00 208 GLN A O 1
ATOM 1624 N N . PRO A 1 209 ? -13.715 -20.360 -4.792 1.00 74.62 209 PRO A N 1
ATOM 1625 C CA . PRO A 1 209 ? -14.695 -19.900 -3.801 1.00 74.62 209 PRO A CA 1
ATOM 1626 C C . PRO A 1 209 ? -15.587 -18.757 -4.305 1.00 74.62 209 PRO A C 1
ATOM 1628 O O . PRO A 1 209 ? -16.700 -18.572 -3.824 1.00 74.62 209 PRO A O 1
ATOM 1631 N N . VAL A 1 210 ? -15.087 -17.988 -5.276 1.00 79.00 210 VAL A N 1
ATOM 1632 C CA . VAL A 1 210 ? -15.861 -17.006 -6.039 1.00 79.00 210 VAL A CA 1
ATOM 1633 C C . VAL A 1 210 ? -15.969 -17.526 -7.459 1.00 79.00 210 VAL A C 1
ATOM 1635 O O . VAL A 1 210 ? -14.918 -17.719 -8.078 1.00 79.00 210 VAL A O 1
ATOM 1638 N N . PRO A 1 211 ? -17.182 -17.716 -8.000 1.00 77.81 211 PRO A N 1
ATOM 1639 C CA . PRO A 1 211 ? -17.331 -18.148 -9.380 1.00 77.81 211 PRO A CA 1
ATOM 1640 C C . PRO A 1 211 ? -16.650 -17.145 -10.316 1.00 77.81 211 PRO A C 1
ATOM 1642 O O . PRO A 1 211 ? -16.544 -15.959 -10.012 1.00 77.81 211 PRO A O 1
ATOM 1645 N N . CYS A 1 212 ? -16.180 -17.604 -11.472 1.00 80.94 212 CYS A N 1
ATOM 1646 C CA . CYS A 1 212 ? -15.777 -16.667 -12.515 1.00 80.94 212 CYS A CA 1
ATOM 1647 C C . CYS A 1 212 ? -16.993 -15.854 -12.970 1.00 80.94 212 CYS A C 1
ATOM 1649 O O . CYS A 1 212 ? -18.068 -16.415 -13.176 1.00 80.94 212 CYS A O 1
ATOM 1651 N N . PHE A 1 213 ? -16.807 -14.549 -13.137 1.00 81.94 213 PHE A N 1
ATOM 1652 C CA . PHE A 1 213 ? -17.854 -13.607 -13.514 1.00 81.94 213 PHE A CA 1
ATOM 1653 C C . PHE A 1 213 ? -17.354 -12.666 -14.609 1.00 81.94 213 PHE A C 1
ATOM 1655 O O . PHE A 1 213 ? -16.146 -12.487 -14.782 1.00 81.94 213 PHE A O 1
ATOM 1662 N N . GLU A 1 214 ? -18.286 -12.089 -15.363 1.00 78.75 214 GLU A N 1
ATOM 1663 C CA . GLU A 1 214 ? -17.954 -11.099 -16.383 1.00 78.75 214 GLU A CA 1
ATOM 1664 C C . GLU A 1 214 ? -17.522 -9.784 -15.744 1.00 78.75 214 GLU A C 1
ATOM 1666 O O . GLU A 1 214 ? -18.077 -9.349 -14.731 1.00 78.75 214 GLU A O 1
ATOM 1671 N N . ALA A 1 215 ? -16.552 -9.139 -16.383 1.00 75.00 215 ALA A N 1
ATOM 1672 C CA . ALA A 1 215 ? -16.120 -7.803 -16.033 1.00 75.00 215 ALA A CA 1
ATOM 1673 C C . ALA A 1 215 ? -17.319 -6.835 -15.905 1.00 75.00 215 ALA A C 1
ATOM 1675 O O . ALA A 1 215 ? -18.217 -6.834 -16.745 1.00 75.00 215 ALA A O 1
ATOM 1676 N N . GLY A 1 216 ? -17.354 -6.042 -14.836 1.00 75.12 216 GLY A N 1
ATOM 1677 C CA . GLY A 1 216 ? -18.418 -5.085 -14.518 1.00 75.12 216 GLY A CA 1
ATOM 1678 C C . GLY A 1 216 ? -19.648 -5.674 -13.816 1.00 75.12 216 GLY A C 1
ATOM 1679 O O . GLY A 1 216 ? -20.583 -4.932 -13.510 1.00 75.12 216 GLY A O 1
ATOM 1680 N N . SER A 1 217 ? -19.672 -6.983 -13.537 1.00 83.81 217 SER A N 1
ATOM 1681 C CA . SER A 1 217 ? -20.775 -7.618 -12.800 1.00 83.81 217 SER A CA 1
ATOM 1682 C C . SER A 1 217 ? -20.925 -7.055 -11.383 1.00 83.81 217 SER A C 1
ATOM 1684 O O . SER A 1 217 ? -19.942 -6.816 -10.682 1.00 83.81 217 SER A O 1
ATOM 1686 N N . THR A 1 218 ? -22.171 -6.900 -10.925 1.00 85.69 218 THR A N 1
ATOM 1687 C CA . THR A 1 218 ? -22.462 -6.529 -9.530 1.00 85.69 218 THR A CA 1
ATOM 1688 C C . THR A 1 218 ? -22.380 -7.741 -8.604 1.00 85.69 218 THR A C 1
ATOM 1690 O O . THR A 1 218 ? -22.505 -8.886 -9.047 1.00 85.69 218 THR A O 1
ATOM 1693 N N . VAL A 1 219 ? -22.213 -7.505 -7.300 1.00 86.56 219 VAL A N 1
ATOM 1694 C CA . VAL A 1 219 ? -22.181 -8.601 -6.322 1.00 86.56 219 VAL A CA 1
ATOM 1695 C C . VAL A 1 219 ? -23.532 -9.319 -6.242 1.00 86.56 219 VAL A C 1
ATOM 1697 O O . VAL A 1 219 ? -23.572 -10.540 -6.111 1.00 86.56 219 VAL A O 1
ATOM 1700 N N . GLU A 1 220 ? -24.631 -8.590 -6.426 1.00 91.50 220 GLU A N 1
ATOM 1701 C CA . GLU A 1 220 ? -25.991 -9.125 -6.489 1.00 91.50 220 GLU A CA 1
ATOM 1702 C C . GLU A 1 220 ? -26.202 -10.005 -7.731 1.00 91.50 220 GLU A C 1
ATOM 1704 O O . GLU A 1 220 ? -26.908 -11.004 -7.668 1.00 91.50 220 GLU A O 1
ATOM 1709 N N . THR A 1 221 ? -25.558 -9.685 -8.857 1.00 91.06 221 THR A N 1
ATOM 1710 C CA . THR A 1 221 ? -25.590 -10.533 -10.062 1.00 91.06 221 THR A CA 1
ATOM 1711 C C . THR A 1 221 ? -24.803 -11.829 -9.875 1.00 91.06 221 THR A C 1
ATOM 1713 O O . THR A 1 221 ? -25.201 -12.869 -10.393 1.00 91.06 221 THR A O 1
ATOM 1716 N N . ILE A 1 222 ? -23.690 -11.777 -9.142 1.00 88.31 222 ILE A N 1
ATOM 1717 C CA . ILE A 1 222 ? -22.816 -12.936 -8.921 1.00 88.31 222 ILE A CA 1
ATOM 1718 C C . ILE A 1 222 ? -23.407 -13.883 -7.866 1.00 88.31 222 ILE A C 1
ATOM 1720 O O . ILE A 1 222 ? -23.287 -15.100 -8.000 1.00 88.31 222 ILE A O 1
ATOM 1724 N N . PHE A 1 223 ? -24.067 -13.334 -6.843 1.00 91.00 223 PHE A N 1
ATOM 1725 C CA . PHE A 1 223 ? -24.639 -14.077 -5.718 1.00 91.00 223 PHE A CA 1
ATOM 1726 C C . PHE A 1 223 ? -26.118 -13.709 -5.490 1.00 91.00 223 PHE A C 1
ATOM 1728 O O . PHE A 1 223 ? -26.439 -13.128 -4.453 1.00 91.00 223 PHE A O 1
ATOM 1735 N N . PRO A 1 224 ? -27.039 -14.023 -6.421 1.00 92.50 224 PRO A N 1
ATOM 1736 C CA . PRO A 1 224 ? -28.422 -13.527 -6.373 1.00 92.50 224 PRO A CA 1
ATOM 1737 C C . PRO A 1 224 ? -29.193 -13.949 -5.116 1.00 92.50 224 PRO A C 1
ATOM 1739 O O . PRO A 1 224 ? -29.961 -13.155 -4.579 1.00 92.50 224 PRO A O 1
ATOM 1742 N N . ASP A 1 225 ? -28.927 -15.153 -4.606 1.00 94.62 225 ASP A N 1
ATOM 1743 C CA . ASP A 1 225 ? -29.669 -15.758 -3.494 1.00 94.62 225 ASP A CA 1
ATOM 1744 C C . ASP A 1 225 ? -28.799 -16.007 -2.246 1.00 94.62 225 ASP A C 1
ATOM 1746 O O . ASP A 1 225 ? -29.175 -16.784 -1.368 1.00 94.62 225 ASP A O 1
ATOM 1750 N N . ASP A 1 226 ? -27.628 -15.363 -2.148 1.00 93.00 226 ASP A N 1
ATOM 1751 C CA . ASP A 1 226 ? -26.692 -15.548 -1.027 1.00 93.00 226 ASP A CA 1
ATOM 1752 C C . ASP A 1 226 ? -26.223 -14.202 -0.434 1.00 93.00 226 ASP A C 1
ATOM 1754 O O . ASP A 1 226 ? -25.140 -13.707 -0.765 1.00 93.00 226 ASP A O 1
ATOM 1758 N N . PRO A 1 227 ? -27.022 -13.591 0.466 1.00 91.75 227 PRO A N 1
ATOM 1759 C CA . PRO A 1 227 ? -26.687 -12.322 1.114 1.00 91.75 227 PRO A CA 1
ATOM 1760 C C . PRO A 1 227 ? -25.374 -12.366 1.903 1.00 91.75 227 PRO A C 1
ATOM 1762 O O . PRO A 1 227 ? -24.648 -11.377 1.955 1.00 91.75 227 PRO A O 1
ATOM 1765 N N . ALA A 1 228 ? -25.031 -13.519 2.486 1.00 89.88 228 ALA A N 1
ATOM 1766 C CA . ALA A 1 228 ? -23.781 -13.667 3.222 1.00 89.88 228 ALA A CA 1
ATOM 1767 C C . ALA A 1 228 ? -22.579 -13.579 2.274 1.00 89.88 228 ALA A C 1
ATOM 1769 O O . ALA A 1 228 ? -21.591 -12.913 2.584 1.00 89.88 228 ALA A O 1
ATOM 1770 N N . MET A 1 229 ? -22.655 -14.204 1.098 1.00 89.12 229 MET A N 1
ATOM 1771 C CA . MET A 1 229 ? -21.634 -14.037 0.063 1.00 89.12 229 MET A CA 1
ATOM 1772 C C . MET A 1 229 ? -21.626 -12.619 -0.504 1.00 89.12 229 MET A C 1
ATOM 1774 O O . MET A 1 229 ? -20.543 -12.093 -0.764 1.00 89.12 229 MET A O 1
ATOM 1778 N N . GLN A 1 230 ? -22.785 -11.966 -0.625 1.00 90.19 230 GLN A N 1
ATOM 1779 C CA . GLN A 1 230 ? -22.827 -10.562 -1.026 1.00 90.19 230 GLN A CA 1
ATOM 1780 C C . GLN A 1 230 ? -22.032 -9.683 -0.060 1.00 90.19 230 GLN A C 1
ATOM 1782 O O . GLN A 1 230 ? -21.143 -8.958 -0.501 1.00 90.19 230 GLN A O 1
ATOM 1787 N N . ASP A 1 231 ? -22.268 -9.797 1.245 1.00 89.31 231 ASP A N 1
ATOM 1788 C CA . ASP A 1 231 ? -21.550 -9.008 2.252 1.00 89.31 231 ASP A CA 1
ATOM 1789 C C . ASP A 1 231 ? -20.052 -9.321 2.273 1.00 89.31 231 ASP A C 1
ATOM 1791 O O . ASP A 1 231 ? -19.225 -8.411 2.324 1.00 89.31 231 ASP A O 1
ATOM 1795 N N . ARG A 1 232 ? -19.672 -10.597 2.168 1.00 88.50 232 ARG A N 1
ATOM 1796 C CA . ARG A 1 232 ? -18.264 -11.031 2.166 1.00 88.50 232 ARG A CA 1
ATOM 1797 C C . ARG A 1 232 ? -17.479 -10.530 0.964 1.00 88.50 232 ARG A C 1
ATOM 1799 O O . ARG A 1 232 ? -16.289 -10.247 1.104 1.00 88.50 232 ARG A O 1
ATOM 1806 N N . TRP A 1 233 ? -18.114 -10.402 -0.200 1.00 86.62 233 TRP A N 1
ATOM 1807 C CA . TRP A 1 233 ? -17.429 -10.101 -1.461 1.00 86.62 233 TRP A CA 1
ATOM 1808 C C . TRP A 1 233 ? -17.672 -8.693 -2.009 1.00 86.62 233 TRP A C 1
ATOM 1810 O O . TRP A 1 233 ? -17.014 -8.306 -2.979 1.00 86.62 233 TRP A O 1
ATOM 1820 N N . ARG A 1 234 ? -18.552 -7.903 -1.383 1.00 86.12 234 ARG A N 1
ATOM 1821 C CA . ARG A 1 234 ? -18.914 -6.547 -1.823 1.00 86.12 234 ARG A CA 1
ATOM 1822 C C . ARG A 1 234 ? -17.694 -5.661 -2.080 1.00 86.12 234 ARG A C 1
ATOM 1824 O O . ARG A 1 234 ? -17.573 -5.121 -3.178 1.00 86.12 234 ARG A O 1
ATOM 1831 N N . GLY A 1 235 ? -16.759 -5.589 -1.131 1.00 82.19 235 GLY A N 1
ATOM 1832 C CA . GLY A 1 235 ? -15.524 -4.801 -1.239 1.00 82.19 235 GLY A CA 1
ATOM 1833 C C . GLY A 1 235 ? -14.504 -5.302 -2.269 1.00 82.19 235 GLY A C 1
ATOM 1834 O O . GLY A 1 235 ? -13.507 -4.633 -2.504 1.00 82.19 235 GLY A O 1
ATOM 1835 N N . TYR A 1 236 ? -14.719 -6.464 -2.894 1.00 80.06 236 TYR A N 1
ATOM 1836 C CA . TYR A 1 236 ? -13.846 -6.989 -3.953 1.00 80.06 236 TYR A CA 1
ATOM 1837 C C . TYR A 1 236 ? -14.450 -6.878 -5.356 1.00 80.06 236 TYR A C 1
ATOM 1839 O O . TYR A 1 236 ? -13.705 -6.965 -6.335 1.00 80.06 236 TYR A O 1
ATOM 1847 N N . ILE A 1 237 ? -15.777 -6.744 -5.445 1.00 79.81 237 ILE A N 1
ATOM 1848 C CA . ILE A 1 237 ? -16.547 -6.786 -6.696 1.00 79.81 237 ILE A CA 1
ATOM 1849 C C . ILE A 1 237 ? -17.066 -5.404 -7.086 1.00 79.81 237 ILE A C 1
ATOM 1851 O O . ILE A 1 237 ? -17.038 -5.065 -8.266 1.00 79.81 237 ILE A O 1
ATOM 1855 N N . GLN A 1 238 ? -17.553 -4.605 -6.129 1.00 73.56 238 GLN A N 1
ATOM 1856 C CA . GLN A 1 238 ? -18.108 -3.289 -6.450 1.00 73.56 238 GLN A CA 1
ATOM 1857 C C . GLN A 1 238 ? -17.050 -2.397 -7.127 1.00 73.56 238 GLN A C 1
ATOM 1859 O O . GLN A 1 238 ? -15.859 -2.573 -6.887 1.00 73.56 238 GLN A O 1
ATOM 1864 N N . PRO A 1 239 ? -17.435 -1.455 -7.996 1.00 62.66 239 PRO A N 1
ATOM 1865 C CA . PRO A 1 239 ? -16.469 -0.630 -8.711 1.00 62.66 239 PRO A CA 1
ATOM 1866 C C . PRO A 1 239 ? -15.679 0.280 -7.756 1.00 62.66 239 PRO A C 1
ATOM 1868 O O . PRO A 1 239 ? -16.246 0.923 -6.877 1.00 62.66 239 PRO A O 1
ATOM 1871 N N . GLY A 1 240 ? -14.367 0.357 -7.972 1.00 63.00 240 GLY A N 1
ATOM 1872 C CA . GLY A 1 240 ? -13.445 1.295 -7.329 1.00 63.00 240 GLY A CA 1
ATOM 1873 C C . GLY A 1 240 ? -12.407 1.777 -8.343 1.00 63.00 240 GLY A C 1
ATOM 1874 O O . GLY A 1 240 ? -12.205 1.128 -9.378 1.00 63.00 240 GLY A O 1
ATOM 1875 N N . LYS A 1 241 ? -11.753 2.913 -8.079 1.00 67.25 241 LYS A N 1
ATOM 1876 C CA . LYS A 1 241 ? -10.648 3.378 -8.927 1.00 67.25 241 LYS A CA 1
ATOM 1877 C C . LYS A 1 241 ? -9.439 2.479 -8.667 1.00 67.25 241 LYS A C 1
ATOM 1879 O O . LYS A 1 241 ? -9.137 2.132 -7.524 1.00 67.25 241 LYS A O 1
ATOM 1884 N N . ARG A 1 242 ? -8.767 2.053 -9.738 1.00 66.44 242 ARG A N 1
ATOM 1885 C CA . ARG A 1 242 ? -7.536 1.272 -9.602 1.00 66.44 242 ARG A CA 1
ATOM 1886 C C . ARG A 1 242 ? -6.455 2.140 -8.982 1.00 66.44 242 ARG A C 1
ATOM 1888 O O . ARG A 1 242 ? -6.325 3.307 -9.335 1.00 66.44 242 ARG A O 1
ATOM 1895 N N . PHE A 1 243 ? -5.708 1.523 -8.083 1.00 65.06 243 PHE A N 1
ATOM 1896 C CA . PHE A 1 243 ? -4.484 2.073 -7.548 1.00 65.06 243 PHE A CA 1
ATOM 1897 C C . PHE A 1 243 ? -3.440 2.227 -8.653 1.00 65.06 243 PHE A C 1
ATOM 1899 O O . PHE A 1 243 ? -3.168 1.267 -9.381 1.00 65.06 243 PHE A O 1
ATOM 1906 N N . SER A 1 244 ? -2.855 3.415 -8.744 1.00 57.09 244 SER A N 1
ATOM 1907 C CA . SER A 1 244 ? -1.693 3.701 -9.582 1.00 57.09 244 SER A CA 1
ATOM 1908 C C . SER A 1 244 ? -0.566 4.373 -8.787 1.00 57.09 244 SER A C 1
ATOM 1910 O O . SER A 1 244 ? 0.362 4.949 -9.351 1.00 57.09 244 SER A O 1
ATOM 1912 N N . GLY A 1 245 ? -0.672 4.292 -7.457 1.00 62.56 245 GLY A N 1
ATOM 1913 C CA . GLY A 1 245 ? -0.048 5.234 -6.553 1.00 62.56 245 GLY A CA 1
ATOM 1914 C C . GLY A 1 245 ? 1.467 5.203 -6.539 1.00 62.56 245 GLY A C 1
ATOM 1915 O O . GLY A 1 245 ? 2.130 4.176 -6.713 1.00 62.56 245 GLY A O 1
ATOM 1916 N N . LEU A 1 246 ? 1.996 6.385 -6.257 1.00 79.75 246 LEU A N 1
ATOM 1917 C CA . LEU A 1 246 ? 3.412 6.653 -6.175 1.00 79.75 246 LEU A CA 1
ATOM 1918 C C . LEU A 1 246 ? 3.933 6.323 -4.773 1.00 79.75 246 LEU A C 1
ATOM 1920 O O . LEU A 1 246 ? 3.756 7.080 -3.819 1.00 79.75 246 LEU A O 1
ATOM 1924 N N . ASP A 1 247 ? 4.575 5.167 -4.648 1.00 85.88 247 ASP A N 1
ATOM 1925 C CA . ASP A 1 247 ? 5.348 4.790 -3.470 1.00 85.88 247 ASP A CA 1
ATOM 1926 C C . ASP A 1 247 ? 6.597 3.989 -3.874 1.00 85.88 247 ASP A C 1
ATOM 1928 O O . ASP A 1 247 ? 6.752 3.560 -5.021 1.00 85.88 247 ASP A O 1
ATOM 1932 N N . ILE A 1 248 ? 7.507 3.782 -2.918 1.00 88.94 248 ILE A N 1
ATOM 1933 C CA . ILE A 1 248 ? 8.763 3.054 -3.150 1.00 88.94 248 ILE A CA 1
ATOM 1934 C C . ILE A 1 248 ? 8.526 1.598 -3.583 1.00 88.94 248 ILE A C 1
ATOM 1936 O O . ILE A 1 248 ? 9.279 1.072 -4.402 1.00 88.94 248 ILE A O 1
ATOM 1940 N N . ASN A 1 249 ? 7.498 0.936 -3.048 1.00 86.38 249 ASN A N 1
ATOM 1941 C CA . ASN A 1 249 ? 7.172 -0.448 -3.379 1.00 86.38 249 ASN A CA 1
ATOM 1942 C C . ASN A 1 249 ? 6.714 -0.589 -4.839 1.00 86.38 249 ASN A C 1
ATOM 1944 O O . ASN A 1 249 ? 7.119 -1.547 -5.493 1.00 86.38 249 ASN A O 1
ATOM 1948 N N . ASN A 1 250 ? 5.923 0.344 -5.369 1.00 82.12 250 ASN A N 1
ATOM 1949 C CA . ASN A 1 250 ? 5.452 0.259 -6.758 1.00 82.12 250 ASN A CA 1
ATOM 1950 C C . ASN A 1 250 ? 6.499 0.764 -7.747 1.00 82.12 250 ASN A C 1
ATOM 1952 O O . ASN A 1 25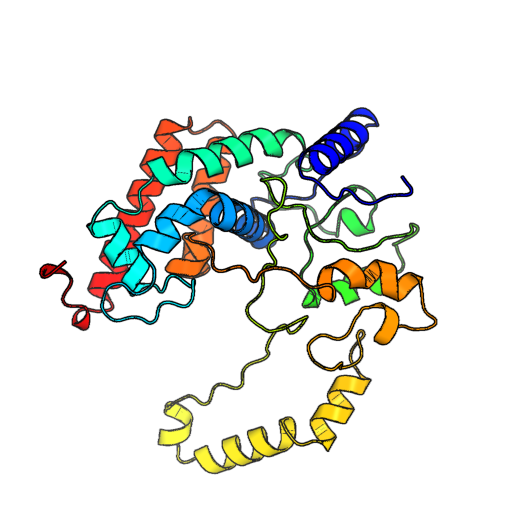0 ? 6.722 0.115 -8.763 1.00 82.12 250 ASN A O 1
ATOM 1956 N N . ALA A 1 251 ? 7.182 1.867 -7.427 1.00 87.56 251 ALA A N 1
ATOM 1957 C CA . ALA A 1 251 ? 8.176 2.459 -8.319 1.00 87.56 251 ALA A CA 1
ATOM 1958 C C . ALA A 1 251 ? 9.470 1.630 -8.400 1.00 87.56 251 ALA A C 1
ATOM 1960 O O . ALA A 1 251 ? 10.078 1.523 -9.462 1.00 87.56 251 ALA A O 1
ATOM 1961 N N . PHE A 1 252 ? 9.905 1.029 -7.286 1.00 89.38 252 PHE A N 1
ATOM 1962 C CA . PHE A 1 252 ? 11.195 0.330 -7.194 1.00 89.38 252 PHE A CA 1
ATOM 1963 C C . PHE A 1 252 ? 11.078 -1.145 -6.797 1.00 89.38 252 PHE A C 1
ATOM 1965 O O . PHE A 1 252 ? 12.096 -1.828 -6.672 1.00 89.38 252 PHE A O 1
ATOM 1972 N N . GLY A 1 253 ? 9.866 -1.661 -6.607 1.00 85.00 253 GLY A N 1
ATOM 1973 C CA . GLY A 1 253 ? 9.604 -3.068 -6.322 1.00 85.00 253 GLY A CA 1
ATOM 1974 C C . GLY A 1 253 ? 9.573 -3.439 -4.829 1.00 85.00 253 GLY A C 1
ATOM 1975 O O . GLY A 1 253 ? 10.083 -2.722 -3.960 1.00 85.00 253 GLY A O 1
ATOM 1976 N N . PRO A 1 254 ? 9.020 -4.624 -4.506 1.00 79.44 254 PRO A N 1
ATOM 1977 C CA . PRO A 1 254 ? 8.656 -4.994 -3.137 1.00 79.44 254 PRO A CA 1
ATOM 1978 C C . PRO A 1 254 ? 9.829 -5.195 -2.184 1.00 79.44 254 PRO A C 1
ATOM 1980 O O . PRO A 1 254 ? 9.704 -4.936 -0.988 1.00 79.44 254 PRO A O 1
ATOM 1983 N N . ALA A 1 255 ? 10.999 -5.587 -2.693 1.00 83.06 255 ALA A N 1
ATOM 1984 C CA . ALA A 1 255 ? 12.203 -5.699 -1.870 1.00 83.06 255 ALA A CA 1
ATOM 1985 C C . ALA A 1 255 ? 12.613 -4.349 -1.248 1.00 83.06 255 ALA A C 1
ATOM 1987 O O . ALA A 1 255 ? 13.147 -4.312 -0.138 1.00 83.06 255 ALA A O 1
ATOM 1988 N N . ASN A 1 256 ? 12.329 -3.243 -1.941 1.00 88.31 256 ASN A N 1
ATOM 1989 C CA . ASN A 1 256 ? 12.627 -1.890 -1.475 1.00 88.31 256 ASN A CA 1
ATOM 1990 C C . ASN A 1 256 ? 11.522 -1.334 -0.566 1.00 88.31 256 ASN A C 1
ATOM 1992 O O . ASN A 1 256 ? 11.811 -0.529 0.321 1.00 88.31 256 ASN A O 1
ATOM 1996 N N . GLY A 1 257 ? 10.290 -1.841 -0.698 1.00 86.12 257 GLY A N 1
ATOM 1997 C CA . GLY A 1 257 ? 9.187 -1.555 0.221 1.00 86.12 257 GLY A CA 1
ATOM 1998 C C . GLY A 1 257 ? 9.548 -1.840 1.682 1.00 86.12 257 GLY A C 1
ATOM 1999 O O . GLY A 1 257 ? 9.306 -1.003 2.546 1.00 86.12 257 GLY A O 1
ATOM 2000 N N . THR A 1 258 ? 10.239 -2.949 1.967 1.00 89.69 258 THR A N 1
ATOM 2001 C CA . THR A 1 258 ? 10.697 -3.291 3.329 1.00 89.69 258 THR A CA 1
ATOM 2002 C C . THR A 1 258 ? 11.581 -2.207 3.958 1.00 89.69 258 THR A C 1
ATOM 2004 O O . THR A 1 258 ? 11.473 -1.936 5.154 1.00 89.69 258 THR A O 1
ATOM 2007 N N . GLN A 1 259 ? 12.441 -1.556 3.167 1.00 93.50 259 GLN A N 1
ATOM 2008 C CA . GLN A 1 259 ? 13.302 -0.474 3.660 1.00 93.50 259 GLN A CA 1
ATOM 2009 C C . GLN A 1 259 ? 12.483 0.780 3.984 1.00 93.50 259 GLN A C 1
ATOM 2011 O O . GLN A 1 259 ? 12.694 1.391 5.030 1.00 93.50 259 GLN A O 1
ATOM 2016 N N . ALA A 1 260 ? 11.503 1.120 3.142 1.00 94.69 260 ALA A N 1
ATOM 2017 C CA . ALA A 1 260 ? 10.587 2.228 3.406 1.00 94.69 260 ALA A CA 1
ATOM 2018 C C . ALA A 1 260 ? 9.751 1.982 4.675 1.00 94.69 260 ALA A C 1
ATOM 2020 O O . ALA A 1 260 ? 9.640 2.864 5.525 1.00 94.69 260 ALA A O 1
ATOM 2021 N N . ILE A 1 261 ? 9.239 0.761 4.865 1.00 95.81 261 ILE A N 1
ATOM 2022 C CA . ILE A 1 261 ? 8.487 0.375 6.070 1.00 95.81 261 ILE A CA 1
ATOM 2023 C C . ILE A 1 261 ? 9.332 0.559 7.335 1.00 95.81 261 ILE A C 1
ATOM 2025 O O . ILE A 1 261 ? 8.812 1.022 8.348 1.00 95.81 261 ILE A O 1
ATOM 2029 N N . LYS A 1 262 ? 10.636 0.257 7.294 1.00 95.94 262 LYS A N 1
ATOM 2030 C CA . LYS A 1 262 ? 11.519 0.467 8.451 1.00 95.94 262 LYS A CA 1
ATOM 2031 C C . LYS A 1 262 ? 11.589 1.938 8.875 1.00 95.94 262 LYS A C 1
ATOM 2033 O O . LYS A 1 262 ? 11.589 2.216 10.071 1.00 95.94 262 LYS A O 1
ATOM 2038 N N . ILE A 1 263 ? 11.592 2.868 7.919 1.00 98.12 263 ILE A N 1
ATOM 2039 C CA . ILE A 1 263 ? 11.572 4.313 8.200 1.00 98.12 263 ILE A CA 1
ATOM 2040 C C . ILE A 1 263 ? 10.263 4.694 8.902 1.00 98.12 263 ILE A C 1
ATOM 2042 O O . ILE A 1 263 ? 10.285 5.393 9.916 1.00 98.12 263 ILE A O 1
ATOM 2046 N N . TYR A 1 264 ? 9.127 4.175 8.424 1.00 98.00 264 TYR A N 1
ATOM 2047 C CA . TYR A 1 264 ? 7.846 4.351 9.109 1.00 98.00 264 TYR A CA 1
ATOM 2048 C C . TYR A 1 264 ? 7.852 3.747 10.515 1.00 98.00 264 TYR A C 1
ATOM 2050 O O . TYR A 1 264 ? 7.375 4.401 11.433 1.00 98.00 264 TYR A O 1
ATOM 2058 N N . GLN A 1 265 ? 8.401 2.546 10.723 1.00 97.56 265 GLN A N 1
ATOM 2059 C CA . GLN A 1 265 ? 8.498 1.947 12.061 1.00 97.56 265 GLN A CA 1
ATOM 2060 C C . GLN A 1 265 ? 9.272 2.843 13.027 1.00 97.56 265 GLN A C 1
ATOM 2062 O O . GLN A 1 265 ? 8.820 3.061 14.149 1.00 97.56 265 GLN A O 1
ATOM 2067 N N . ASP A 1 266 ? 10.408 3.389 12.591 1.00 98.38 266 ASP A N 1
ATOM 2068 C CA . ASP A 1 266 ? 11.232 4.252 13.437 1.00 98.38 266 ASP A CA 1
ATOM 2069 C C . ASP A 1 266 ? 10.514 5.560 13.782 1.00 98.38 266 ASP A C 1
ATOM 2071 O O . ASP A 1 266 ? 10.574 6.019 14.923 1.00 98.38 266 ASP A O 1
ATOM 2075 N N . TYR A 1 267 ? 9.761 6.124 12.839 1.00 98.62 267 TYR A N 1
ATOM 2076 C CA . TYR A 1 267 ? 8.917 7.295 13.077 1.00 98.62 267 TYR A CA 1
ATOM 2077 C C . TYR A 1 267 ? 7.713 7.000 13.993 1.00 98.62 267 TYR A C 1
ATOM 2079 O O . TYR A 1 267 ? 7.386 7.744 14.929 1.00 98.62 267 TYR A O 1
ATOM 2087 N N . LEU A 1 268 ? 7.036 5.879 13.760 1.00 98.38 268 LEU A N 1
ATOM 2088 C CA . LEU A 1 268 ? 5.878 5.450 14.536 1.00 98.38 268 LEU A CA 1
ATOM 2089 C C . LEU A 1 268 ? 6.272 5.100 15.976 1.00 98.38 268 LEU A C 1
ATOM 2091 O O . LEU A 1 268 ? 5.595 5.549 16.904 1.00 98.38 268 LEU A O 1
ATOM 2095 N N . GLY A 1 269 ? 7.405 4.420 16.158 1.00 97.56 269 GLY A N 1
ATOM 2096 C CA . GLY A 1 269 ? 8.009 4.087 17.450 1.00 97.56 269 GLY A CA 1
ATOM 2097 C C . GLY A 1 269 ? 8.726 5.247 18.148 1.00 97.56 269 GLY A C 1
ATOM 2098 O O . GLY A 1 269 ? 9.132 5.097 19.297 1.00 97.56 269 GLY A O 1
ATOM 2099 N N . GLY A 1 270 ? 8.871 6.403 17.490 1.00 97.94 270 GLY A N 1
ATOM 2100 C CA . GLY A 1 270 ? 9.480 7.606 18.069 1.00 97.94 270 GLY A CA 1
ATOM 2101 C C . GLY A 1 270 ? 11.011 7.587 18.132 1.00 97.94 270 GLY A C 1
ATOM 2102 O O . GLY A 1 270 ? 11.596 8.406 18.832 1.00 97.94 270 GLY A O 1
ATOM 2103 N N . THR A 1 271 ? 11.662 6.665 17.418 1.00 98.44 271 THR A N 1
ATOM 2104 C CA . THR A 1 271 ? 13.117 6.686 17.194 1.00 98.44 271 THR A CA 1
ATOM 2105 C C . THR A 1 271 ? 13.524 7.821 16.257 1.00 98.44 271 THR A C 1
ATOM 2107 O O . THR A 1 271 ? 14.587 8.402 16.454 1.00 98.44 271 THR A O 1
ATOM 2110 N N . LEU A 1 272 ? 12.681 8.149 15.274 1.00 98.69 272 LEU A N 1
ATOM 2111 C CA . LEU A 1 272 ? 12.828 9.329 14.422 1.00 98.69 272 LEU A CA 1
ATOM 2112 C C . LEU A 1 272 ? 11.663 10.289 14.663 1.00 98.69 272 LEU A C 1
ATOM 2114 O O . LEU A 1 272 ? 10.516 9.866 14.839 1.00 98.69 272 LEU A O 1
ATOM 2118 N N . ASN A 1 273 ? 11.941 11.587 14.623 1.00 98.69 273 ASN A N 1
ATOM 2119 C CA . ASN A 1 273 ? 10.904 12.592 14.405 1.00 98.69 273 ASN A CA 1
ATOM 2120 C C . ASN A 1 273 ? 10.525 12.671 12.909 1.00 98.69 273 ASN A C 1
ATOM 2122 O O . ASN A 1 273 ? 11.081 11.956 12.076 1.00 98.69 273 ASN A O 1
ATOM 2126 N N . LEU A 1 274 ? 9.546 13.514 12.567 1.00 98.69 274 LEU A N 1
ATOM 2127 C CA . LEU A 1 274 ? 9.042 13.618 11.193 1.00 98.69 274 LEU A CA 1
ATOM 2128 C C . LEU A 1 274 ? 10.132 14.060 10.205 1.00 98.69 274 LEU A C 1
ATOM 2130 O O . LEU A 1 274 ? 10.322 13.404 9.189 1.00 98.69 274 LEU A O 1
ATOM 2134 N N . ASP A 1 275 ? 10.886 15.114 10.512 1.00 98.69 275 ASP A N 1
ATOM 2135 C CA . ASP A 1 275 ? 11.902 15.645 9.595 1.00 98.69 275 ASP A CA 1
ATOM 2136 C C . ASP A 1 275 ? 13.079 14.669 9.417 1.00 98.69 275 ASP A C 1
ATOM 2138 O O . ASP A 1 275 ? 13.629 14.522 8.321 1.00 98.69 275 ASP A O 1
ATOM 2142 N N . GLU A 1 276 ? 13.437 13.932 10.471 1.00 98.75 276 GLU A N 1
ATOM 2143 C CA . GLU A 1 276 ? 14.424 12.850 10.401 1.00 98.75 276 GLU A CA 1
ATOM 2144 C C . GLU A 1 276 ? 13.931 11.679 9.540 1.00 98.75 276 GLU A C 1
ATOM 2146 O O . GLU A 1 276 ? 14.699 11.137 8.740 1.00 98.75 276 GLU A O 1
ATOM 2151 N N . ALA A 1 277 ? 12.654 11.305 9.663 1.00 98.69 277 ALA A N 1
ATOM 2152 C CA . ALA A 1 277 ? 12.035 10.265 8.847 1.00 98.69 277 ALA A CA 1
ATOM 2153 C C . ALA A 1 277 ? 11.966 10.670 7.368 1.00 98.69 277 ALA A C 1
ATOM 2155 O O . ALA A 1 277 ? 12.328 9.874 6.502 1.00 98.69 277 ALA A O 1
ATOM 2156 N N . LEU A 1 278 ? 11.597 11.918 7.072 1.00 98.69 278 LEU A N 1
ATOM 2157 C CA . LEU A 1 278 ? 11.599 12.469 5.714 1.00 98.69 278 LEU A CA 1
ATOM 2158 C C . LEU A 1 278 ? 13.013 12.523 5.127 1.00 98.69 278 LEU A C 1
ATOM 2160 O O . LEU A 1 278 ? 13.229 12.114 3.989 1.00 98.69 278 LEU A O 1
ATOM 2164 N N . THR A 1 279 ? 14.008 12.914 5.924 1.00 98.75 279 THR A N 1
ATOM 2165 C CA . THR A 1 279 ? 15.421 12.874 5.512 1.00 98.75 279 THR A CA 1
ATOM 2166 C C . THR A 1 279 ? 15.882 11.447 5.199 1.00 98.75 279 THR A C 1
ATOM 2168 O O . THR A 1 279 ? 16.602 11.215 4.223 1.00 98.75 279 THR A O 1
ATOM 2171 N N . ALA A 1 280 ? 15.493 10.470 6.022 1.00 98.62 280 ALA A N 1
ATOM 2172 C CA . ALA A 1 280 ? 15.796 9.062 5.779 1.00 98.62 280 ALA A CA 1
ATOM 2173 C C . ALA A 1 280 ? 15.098 8.545 4.512 1.00 98.62 280 ALA A C 1
ATOM 2175 O O . ALA A 1 280 ? 15.711 7.809 3.737 1.00 98.62 280 ALA A O 1
ATOM 2176 N N . TRP A 1 281 ? 13.854 8.968 4.278 1.00 98.12 281 TRP A N 1
ATOM 2177 C CA . TRP A 1 281 ? 13.098 8.632 3.077 1.00 98.12 281 TRP A CA 1
ATOM 2178 C C . TRP A 1 281 ? 13.756 9.208 1.820 1.00 98.12 281 TRP A C 1
ATOM 2180 O O . TRP A 1 281 ? 13.982 8.453 0.877 1.00 98.12 281 TRP A O 1
ATOM 2190 N N . GLN A 1 282 ? 14.165 10.486 1.828 1.00 98.44 282 GLN A N 1
ATOM 2191 C CA . GLN A 1 282 ? 14.862 11.100 0.688 1.00 98.44 282 GLN A CA 1
ATOM 2192 C C . GLN A 1 282 ? 16.138 10.330 0.352 1.00 98.44 282 GLN A C 1
ATOM 2194 O O . GLN A 1 282 ? 16.382 9.995 -0.799 1.00 98.44 282 GLN A O 1
ATOM 2199 N N . ARG A 1 283 ? 16.928 9.972 1.371 1.00 98.56 283 ARG A N 1
ATOM 2200 C CA . ARG A 1 283 ? 18.163 9.203 1.178 1.00 98.56 283 ARG A CA 1
ATOM 2201 C C . ARG A 1 283 ? 17.904 7.841 0.537 1.00 98.56 283 ARG A C 1
ATOM 2203 O O . ARG A 1 283 ? 18.681 7.415 -0.314 1.00 98.56 283 ARG A O 1
ATOM 2210 N N . LEU A 1 284 ? 16.838 7.155 0.955 1.00 98.12 284 LEU A N 1
ATOM 2211 C CA . LEU A 1 284 ? 16.423 5.899 0.337 1.00 98.12 284 LEU A CA 1
ATOM 2212 C C . LEU A 1 284 ? 16.032 6.127 -1.129 1.00 98.12 284 LEU A C 1
ATOM 2214 O O . LEU A 1 284 ? 16.516 5.405 -1.997 1.00 98.12 284 LEU A O 1
ATOM 2218 N N . ALA A 1 285 ? 15.212 7.139 -1.416 1.00 97.75 285 ALA A N 1
ATOM 2219 C CA . ALA A 1 285 ? 14.799 7.478 -2.775 1.00 97.75 285 ALA A CA 1
ATOM 2220 C C . ALA A 1 285 ? 15.999 7.818 -3.683 1.00 97.75 285 ALA A C 1
ATOM 2222 O O . ALA A 1 285 ? 16.100 7.286 -4.790 1.00 97.75 285 ALA A O 1
ATOM 2223 N N . ASP A 1 286 ? 16.959 8.608 -3.197 1.00 97.88 286 ASP A N 1
ATOM 2224 C CA . ASP A 1 286 ? 18.190 8.956 -3.920 1.00 97.88 286 ASP A CA 1
ATOM 2225 C C . ASP A 1 286 ? 19.042 7.713 -4.211 1.00 97.88 286 ASP A C 1
ATOM 2227 O O . ASP A 1 286 ? 19.535 7.525 -5.326 1.00 97.88 286 ASP A O 1
ATOM 2231 N N . GLN A 1 287 ? 19.192 6.822 -3.225 1.00 98.00 287 GLN A N 1
ATOM 2232 C CA . GLN A 1 287 ? 19.924 5.565 -3.385 1.00 98.00 287 GLN A CA 1
ATOM 2233 C C . GLN A 1 287 ? 19.264 4.659 -4.431 1.00 98.00 287 GLN A C 1
ATOM 2235 O O . GLN A 1 287 ? 19.955 4.070 -5.265 1.00 98.00 287 GLN A O 1
ATOM 2240 N N . LEU A 1 288 ? 17.937 4.525 -4.396 1.00 97.12 288 LEU A N 1
ATOM 2241 C CA . LEU A 1 288 ? 17.190 3.708 -5.353 1.00 97.12 288 LEU A CA 1
ATOM 2242 C C . LEU A 1 288 ? 17.248 4.296 -6.763 1.00 97.12 288 LEU A C 1
ATOM 2244 O O . LEU A 1 288 ? 17.453 3.550 -7.719 1.00 97.12 288 LEU A O 1
ATOM 2248 N N . THR A 1 289 ? 17.173 5.621 -6.875 1.00 96.69 289 THR A N 1
ATOM 2249 C CA . THR A 1 289 ? 17.376 6.359 -8.127 1.00 96.69 289 THR A CA 1
ATOM 2250 C C . THR A 1 289 ? 18.758 6.069 -8.705 1.00 96.69 289 THR A C 1
ATOM 2252 O O . THR A 1 289 ? 18.872 5.653 -9.856 1.00 96.69 289 THR A O 1
ATOM 2255 N N . ALA A 1 290 ? 19.818 6.201 -7.902 1.00 96.88 290 ALA A N 1
ATOM 2256 C CA . ALA A 1 290 ? 21.182 5.906 -8.334 1.00 96.88 290 ALA A CA 1
ATOM 2257 C C . ALA A 1 290 ? 21.353 4.440 -8.770 1.00 96.88 290 ALA A C 1
ATOM 2259 O O . ALA A 1 290 ? 21.963 4.170 -9.804 1.00 96.88 290 ALA A O 1
ATOM 2260 N N . ASN A 1 291 ? 20.781 3.491 -8.025 1.00 96.44 291 ASN A N 1
ATOM 2261 C CA . ASN A 1 291 ? 20.834 2.070 -8.370 1.00 96.44 291 ASN A CA 1
ATOM 2262 C C . ASN A 1 291 ? 20.105 1.757 -9.681 1.00 96.44 291 ASN A C 1
ATOM 2264 O O . ASN A 1 291 ? 20.637 1.007 -10.496 1.00 96.44 291 ASN A O 1
ATOM 2268 N N . ALA A 1 292 ? 18.922 2.334 -9.900 1.00 95.94 292 ALA A N 1
ATOM 2269 C CA . ALA A 1 292 ? 18.164 2.137 -11.132 1.00 95.94 292 ALA A CA 1
ATOM 2270 C C . ALA A 1 292 ? 18.941 2.672 -12.347 1.00 95.94 292 ALA A C 1
ATOM 2272 O O . ALA A 1 292 ? 19.062 1.981 -13.352 1.00 95.94 292 ALA A O 1
ATOM 2273 N N . LEU A 1 293 ? 19.584 3.837 -12.223 1.00 96.12 293 LEU A N 1
ATOM 2274 C CA . LEU A 1 293 ? 20.437 4.400 -13.279 1.00 96.12 293 LEU A CA 1
ATOM 2275 C C . LEU A 1 293 ? 21.677 3.554 -13.585 1.00 96.12 293 LEU A C 1
ATOM 2277 O O . LEU A 1 293 ? 22.105 3.485 -14.734 1.00 96.12 293 LEU A O 1
ATOM 2281 N N . LEU A 1 294 ? 22.253 2.897 -12.576 1.00 95.88 294 LEU A N 1
ATOM 2282 C CA . LEU A 1 294 ? 23.350 1.948 -12.781 1.00 95.88 294 LEU A CA 1
ATOM 2283 C C . LEU A 1 294 ? 22.887 0.677 -13.505 1.00 95.88 294 LEU A C 1
ATOM 2285 O O . LEU A 1 294 ? 23.654 0.103 -14.276 1.00 95.88 294 LEU A O 1
ATOM 2289 N N . GLN A 1 295 ? 21.657 0.230 -13.245 1.00 94.88 295 GLN A N 1
ATOM 2290 C CA . GLN A 1 295 ? 21.057 -0.941 -13.893 1.00 94.88 295 GLN A CA 1
ATOM 2291 C C . GLN A 1 295 ? 20.582 -0.643 -15.320 1.00 94.88 295 GLN A C 1
ATOM 2293 O O . GLN A 1 295 ? 20.591 -1.550 -16.150 1.00 94.88 295 GLN A O 1
ATOM 2298 N N . HIS A 1 296 ? 20.235 0.615 -15.597 1.00 94.75 296 HIS A N 1
ATOM 2299 C CA . HIS A 1 296 ? 19.659 1.074 -16.857 1.00 94.75 296 HIS A CA 1
ATOM 2300 C C . HIS A 1 296 ? 20.449 2.238 -17.482 1.00 94.75 296 HIS A C 1
ATOM 2302 O O . HIS A 1 296 ? 19.949 3.367 -17.580 1.00 94.75 296 HIS A O 1
ATOM 2308 N N . PRO A 1 297 ? 21.699 2.009 -17.931 1.00 93.62 297 PRO A N 1
ATOM 2309 C CA . PRO A 1 297 ? 22.509 3.051 -18.566 1.00 93.62 297 PRO A CA 1
ATOM 2310 C C . PRO A 1 297 ? 21.875 3.608 -19.856 1.00 93.62 297 PRO A C 1
ATOM 2312 O O . PRO A 1 297 ? 22.186 4.726 -20.271 1.00 93.62 297 PRO A O 1
ATOM 2315 N N . GLU A 1 298 ? 20.969 2.864 -20.494 1.00 94.12 298 GLU A N 1
ATOM 2316 C CA . GLU A 1 298 ? 20.236 3.267 -21.696 1.00 94.12 298 GLU A CA 1
ATOM 2317 C C . GLU A 1 298 ? 19.244 4.416 -21.473 1.00 94.12 298 GLU A C 1
ATOM 2319 O O . GLU A 1 298 ? 18.872 5.092 -22.435 1.00 94.12 298 GLU A O 1
ATOM 2324 N N . TRP A 1 299 ? 18.845 4.689 -20.227 1.00 93.88 299 TRP A N 1
ATOM 2325 C CA . TRP A 1 299 ? 17.892 5.757 -19.909 1.00 93.88 299 TRP A CA 1
ATOM 2326 C C . TRP A 1 299 ? 18.443 7.165 -20.176 1.00 93.88 299 TRP A C 1
ATOM 2328 O O . TRP A 1 299 ? 17.672 8.115 -20.281 1.00 93.88 299 TRP A O 1
ATOM 2338 N N . ASN A 1 300 ? 19.761 7.319 -20.375 1.00 83.81 300 ASN A N 1
ATOM 2339 C CA . ASN A 1 300 ? 20.404 8.596 -20.718 1.00 83.81 300 ASN A CA 1
ATOM 2340 C C . ASN A 1 300 ? 20.043 9.741 -19.751 1.00 83.81 300 ASN A C 1
ATOM 2342 O O . ASN A 1 300 ? 19.831 10.881 -20.172 1.00 83.81 300 ASN A O 1
ATOM 2346 N N . ALA A 1 301 ? 19.991 9.443 -18.453 1.00 86.25 301 ALA A N 1
ATOM 2347 C CA . ALA A 1 301 ? 19.484 10.362 -17.438 1.00 86.25 301 ALA A CA 1
ATOM 2348 C C . ALA A 1 301 ? 20.295 11.650 -17.248 1.00 86.25 301 ALA A C 1
ATOM 2350 O O . ALA A 1 301 ? 19.838 12.557 -16.557 1.00 86.25 301 ALA A O 1
ATOM 2351 N N . ASP A 1 302 ? 21.481 11.758 -17.845 1.00 85.31 302 ASP A N 1
ATOM 2352 C CA . ASP A 1 302 ? 22.248 13.009 -17.914 1.00 85.31 302 ASP A CA 1
ATOM 2353 C C . ASP A 1 302 ? 21.539 14.093 -18.744 1.00 85.31 302 ASP A C 1
ATOM 2355 O O . ASP A 1 302 ? 21.920 15.260 -18.699 1.00 85.31 302 ASP A O 1
ATOM 2359 N N . LYS A 1 303 ? 20.513 13.716 -19.517 1.00 83.56 303 LYS A N 1
ATOM 2360 C CA . LYS A 1 303 ? 19.698 14.630 -20.328 1.00 83.56 303 LYS A CA 1
ATOM 2361 C C . LYS A 1 303 ? 18.449 15.155 -19.612 1.00 83.56 303 LYS A C 1
ATOM 2363 O O . LYS A 1 303 ? 17.700 15.906 -20.235 1.00 83.56 303 LYS A O 1
ATOM 2368 N N . TRP A 1 304 ? 18.186 14.720 -18.380 1.00 87.00 304 TRP A N 1
ATOM 2369 C CA . TRP A 1 304 ? 16.980 15.066 -17.621 1.00 87.00 304 TRP A CA 1
ATOM 2370 C C . TRP A 1 304 ? 17.203 16.291 -16.734 1.00 87.00 304 TRP A C 1
ATOM 2372 O O . TRP A 1 304 ? 18.256 16.355 -16.065 1.00 87.00 304 TRP A O 1
#

Radius of gyration: 21.39 Å; chains: 1; bounding box: 53×45×53 Å

pLDDT: mean 88.48, std 11.1, range [35.06, 98.75]

Secondary structure (DSSP, 8-state):
--S---SHHHHHHHHHHHHHTTSEEEE---SSTTTHHHHHHHHHHHHHHSHHHHHHHTTGGG---SS---HHHHHHHHHHTSS-HHHHHHHHHHHHHHHTTBPTTTTSPPPSS-TTTTTSEEEE---HHHHHHHHT-TT--S-----PPPPSSTTPPPEE--SSSTT--PPP----HHHHHTT-HHHHHHHHHHHTSHHHHHHHHHHSSS----TT--HHHHSTT-HHHHHHHHHHHS--EEP----HHHHH-HHHHHHHHHHHHHHHTTSS-HHHHHHHHHHHHHHHHHHHHHH-GGG-GGG-

Sequence (304 aa):
MTDLPKTWPEFVEALAKIKAAGFQPLYMPTAGNESYVFAWQTGIWSDQLLADVVKTCDGQVGEPVDGLISQIEAVWCLKKGEWSAEDMRPVFELTKEMSQYFHEGYLAPPPPGDPFVQGEVAFRWLSRLNVSTVAADPNITFAWGSYYQPALKEGDMPIRYGSSAEGAGGQYLFIPMTTVDAGKLNLLLDLAQYVTSPAANKHWCSLQPVPCFEAGSTVETIFPDDPAMQDRWRGYIQPGKRFSGLDINNAFGPANGTQAIKIYQDYLGGTLNLDEALTAWQRLADQLTANALLQHPEWNADKW

Foldseek 3Di:
DPDDDQALVSLVVQLVVCVVVVAQAEAAALDDPCVVQNLLVLLQVQLQLCVVLLVVQACPLNHHRPSAHALLSLLLCLVVVSDALVSCLVSLVVLLVCLVRYDPPSLDHDDPDDCVLQVRYDDYDDQLVCLVVSVPDPSRPDQAFDAANHRNDPPAFGEDEADDAFQDNDDDDDDDVVCVVVVNVVVSVVVVCVCPPPVNLCVVQVPDPQHDDDGPDALCRRCVPDVSSSRHCRRRGPDGHYRNGDDCCRNQHPVLSSVLSVLSSCCSVVVDPSVRSSVSVRVSSVVSSVVVCVVCVVSVSVVD